Protein AF-A0A0J9EWV1-F1 (afdb_monomer)

InterPro domains:
  IPR011049 Serralysin-like metalloprotease, C-terminal [SSF51120] (4-174)
  IPR018247 EF-Hand 1, calcium-binding site [PS00018] (37-49)

Mean predicted aligned error: 11.83 Å

Secondary structure (DSSP, 8-state):
---PBTTB-EEE--SSS-EEEE---------TT--S-SS-SSS--HHHHHHHHHHHHHTT---------SBS-EEEEE--SS-EEEEEEEEEE-TTS-EEEEEETTBSS-EEEEES--TTTT-EEEEEEETT--EEEEEETTEEEEEETTEEEEEETT-TT----EEEEEEETTTEEEEEE-

pLDDT: mean 72.45, std 21.92, range [23.28, 98.06]

Nearest PDB structures (foldseek):
  8egk-assembly1_A  TM=3.133E-01  e=3.568E-01  Nostoc sp. PCC 7120 = FACHB-418
  3igf-assembly1_A  TM=2.517E-01  e=2.792E-01  Nostoc sp. PCC 7120 = FACHB-418
  3igf-assembly1_B  TM=2.881E-01  e=1.293E+00  Nostoc sp. PCC 7120 = FACHB-418
  8d53-assembly1_D  TM=2.997E-01  e=2.112E+00  Homo sapiens
  4q3k-assembly1_B  TM=1.905E-01  e=9.201E+00  unidentified

Foldseek 3Di:
DDDADVQEEEFEDDDAEEEETEPWDFPFDCPDDDDLPPVPPPDHDPVSVVVVQVVCVVPPNPRPRVTDLLESGEYEYEDDHAEYEYEQWDFDADPVRHTDAIRGHHHDNYEYEYEPADVPSPYKYKTKFFLPKDWDWAADVQWIFIDINNGTHYIYHSCHPDDWDWDPWDDDPRGIIITMTD

Radius of gyration: 17.32 Å; Cα contacts (8 Å, |Δi|>4): 411; chains: 1; bounding box: 48×40×36 Å

Solvent-accessible surface area (backbone atoms only — not comparable to full-atom values): 10146 Å² total; per-residue (Å²): 124,84,84,57,54,95,61,27,48,72,51,68,59,81,70,81,50,80,48,77,47,70,70,57,57,77,42,73,63,90,68,75,96,65,70,61,41,78,85,69,81,71,57,74,51,74,66,38,49,51,54,48,52,54,50,39,54,71,66,79,44,72,68,52,67,43,69,50,83,24,48,54,30,42,32,38,40,35,47,49,58,44,26,36,33,42,41,39,39,44,75,41,57,45,102,84,69,47,82,72,49,68,41,44,31,16,39,66,88,11,32,31,41,34,35,63,81,40,70,91,55,57,25,34,39,35,43,24,42,45,50,89,60,52,71,50,79,47,65,56,84,57,21,24,35,36,26,48,78,80,27,49,31,32,37,31,58,77,28,36,86,64,78,74,42,84,39,79,75,45,76,42,88,89,57,31,34,36,32,32,34,73

Structure (mmCIF, N/CA/C/O backbone):
data_AF-A0A0J9EWV1-F1
#
_entry.id   AF-A0A0J9EWV1-F1
#
loop_
_atom_site.group_PDB
_atom_site.id
_atom_site.type_symbol
_atom_site.label_atom_id
_atom_site.label_alt_id
_atom_site.label_comp_id
_atom_site.label_asym_id
_atom_site.label_entity_id
_atom_site.label_seq_id
_atom_site.pdbx_PDB_ins_code
_atom_site.Cartn_x
_atom_site.Cartn_y
_atom_site.Cartn_z
_atom_site.occupancy
_atom_site.B_iso_or_equiv
_atom_site.auth_seq_id
_atom_site.auth_comp_id
_atom_site.auth_asym_id
_atom_site.auth_atom_id
_atom_site.pdbx_PDB_model_num
ATOM 1 N N . MET A 1 1 ? 7.676 -20.237 12.754 1.00 23.36 1 MET A N 1
ATOM 2 C CA . MET A 1 1 ? 7.752 -20.918 11.437 1.00 23.36 1 MET A CA 1
ATOM 3 C C . MET A 1 1 ? 6.613 -20.401 10.572 1.00 23.36 1 MET A C 1
ATOM 5 O O . MET A 1 1 ? 5.494 -20.871 10.725 1.00 23.36 1 MET A O 1
ATOM 9 N N . PHE A 1 2 ? 6.879 -19.404 9.729 1.00 26.72 2 PHE A N 1
ATOM 10 C CA . PHE A 1 2 ? 5.904 -18.905 8.759 1.00 26.72 2 PHE A CA 1
ATOM 11 C C . PHE A 1 2 ? 6.243 -19.494 7.395 1.00 26.72 2 PHE A C 1
ATOM 13 O O . PHE A 1 2 ? 7.373 -19.389 6.925 1.00 26.72 2 PHE A O 1
ATOM 20 N N . THR A 1 3 ? 5.286 -20.205 6.812 1.00 23.28 3 THR A N 1
ATOM 21 C CA . THR A 1 3 ? 5.401 -20.814 5.491 1.00 23.28 3 THR A CA 1
ATOM 22 C C . THR A 1 3 ? 4.680 -19.905 4.505 1.00 23.28 3 THR A C 1
ATOM 24 O O . THR A 1 3 ? 3.466 -20.030 4.359 1.00 23.28 3 THR A O 1
ATOM 27 N N . GLY A 1 4 ? 5.398 -18.977 3.871 1.00 29.16 4 GLY A N 1
ATOM 28 C CA . GLY A 1 4 ? 4.882 -18.305 2.680 1.00 29.16 4 GLY A CA 1
ATOM 29 C C . GLY A 1 4 ? 4.801 -19.304 1.525 1.00 29.16 4 GLY A C 1
ATOM 30 O O . GLY A 1 4 ? 5.690 -20.150 1.358 1.00 29.16 4 GLY A O 1
ATOM 31 N N . THR A 1 5 ? 3.712 -19.275 0.765 1.00 29.89 5 THR A N 1
ATOM 32 C CA . THR A 1 5 ? 3.663 -19.915 -0.555 1.00 29.89 5 THR A CA 1
ATOM 33 C C . THR A 1 5 ? 4.365 -19.005 -1.560 1.00 29.89 5 THR A C 1
ATOM 35 O O . THR A 1 5 ? 4.386 -17.797 -1.355 1.00 29.89 5 THR A O 1
ATOM 38 N N . PRO A 1 6 ? 4.925 -19.520 -2.669 1.00 38.16 6 PRO A N 1
ATOM 39 C CA . PRO A 1 6 ? 5.320 -18.641 -3.768 1.00 38.16 6 PRO A CA 1
ATOM 40 C C . PRO A 1 6 ? 4.096 -17.798 -4.150 1.00 38.16 6 PRO A C 1
ATOM 42 O O . PRO A 1 6 ? 3.063 -18.413 -4.399 1.00 38.16 6 PRO A O 1
ATOM 45 N N . SER A 1 7 ? 4.226 -16.464 -4.157 1.00 45.06 7 SER A N 1
ATOM 46 C CA . SER A 1 7 ? 3.159 -15.454 -4.334 1.00 45.06 7 SER A CA 1
ATOM 47 C C . SER A 1 7 ? 2.269 -15.132 -3.125 1.00 45.06 7 SER A C 1
ATOM 49 O O . SER A 1 7 ? 1.282 -14.413 -3.295 1.00 45.06 7 SER A O 1
ATOM 51 N N . SER A 1 8 ? 2.576 -15.645 -1.929 1.00 47.09 8 SER A N 1
ATOM 52 C CA . SER A 1 8 ? 1.969 -15.137 -0.697 1.00 47.09 8 SER A CA 1
ATOM 53 C C . SER A 1 8 ? 2.973 -15.074 0.439 1.00 47.09 8 SER A C 1
ATOM 55 O O . SER A 1 8 ? 3.247 -16.090 1.093 1.00 47.09 8 SER A O 1
ATOM 57 N N . ASP A 1 9 ? 3.509 -13.881 0.673 1.00 59.03 9 ASP A N 1
ATOM 58 C CA . ASP A 1 9 ? 4.505 -13.631 1.698 1.00 59.03 9 ASP A CA 1
ATOM 59 C C . ASP A 1 9 ? 3.858 -12.980 2.931 1.00 59.03 9 ASP A C 1
ATOM 61 O O . ASP A 1 9 ? 2.982 -12.120 2.857 1.00 59.03 9 ASP A O 1
ATOM 65 N N . VAL A 1 10 ? 4.295 -13.400 4.120 1.00 50.59 10 VAL A N 1
ATOM 66 C CA . VAL A 1 10 ? 3.994 -12.673 5.359 1.00 50.59 10 VAL A CA 1
ATOM 67 C C . VAL A 1 10 ? 5.185 -11.775 5.645 1.00 50.59 10 VAL A C 1
ATOM 69 O O . VAL A 1 10 ? 6.282 -12.265 5.922 1.00 50.59 10 VAL A O 1
ATOM 72 N N . ILE A 1 11 ? 4.969 -10.466 5.590 1.00 60.03 11 ILE A N 1
ATOM 73 C CA . ILE A 1 11 ? 5.981 -9.448 5.853 1.00 60.03 11 ILE A CA 1
ATOM 74 C C . ILE A 1 11 ? 5.622 -8.787 7.182 1.00 60.03 11 ILE A C 1
ATOM 76 O O . ILE A 1 11 ? 4.781 -7.893 7.260 1.00 60.03 11 ILE A O 1
ATOM 80 N N . ALA A 1 12 ? 6.262 -9.256 8.249 1.00 47.97 12 ALA A N 1
ATOM 81 C CA . ALA A 1 12 ? 6.110 -8.692 9.583 1.00 47.97 12 ALA A CA 1
ATOM 82 C C . ALA A 1 12 ? 7.328 -7.835 9.932 1.00 47.97 12 ALA A C 1
ATOM 84 O O . ALA A 1 12 ? 8.474 -8.261 9.747 1.00 47.97 12 ALA A O 1
ATOM 85 N N . THR A 1 13 ? 7.095 -6.642 10.473 1.00 48.53 13 THR A N 1
ATOM 86 C CA . THR A 1 13 ? 8.162 -5.878 11.116 1.00 48.53 13 THR A CA 1
ATOM 87 C C . THR A 1 13 ? 8.228 -6.207 12.606 1.00 48.53 13 THR A C 1
ATOM 89 O O . THR A 1 13 ? 7.219 -6.359 13.283 1.00 48.53 13 THR A O 1
ATOM 92 N N . TYR A 1 14 ? 9.441 -6.294 13.159 1.00 31.81 14 TYR A N 1
ATOM 93 C CA . TYR A 1 14 ? 9.670 -6.557 14.589 1.00 31.81 14 TYR A CA 1
ATOM 94 C C . TYR A 1 14 ? 10.520 -5.437 15.211 1.00 31.81 14 TYR A C 1
ATOM 96 O O . TYR A 1 14 ? 11.316 -4.817 14.505 1.00 31.81 14 TYR A O 1
ATOM 104 N N . GLY A 1 15 ? 10.306 -5.111 16.494 1.00 32.22 15 GLY A N 1
ATOM 105 C CA . GLY A 1 15 ? 11.022 -4.049 17.239 1.00 32.22 15 GLY A CA 1
ATOM 106 C C . GLY A 1 15 ? 10.253 -2.724 17.413 1.00 32.22 15 GLY A C 1
ATOM 107 O O . GLY A 1 15 ? 9.194 -2.554 16.821 1.00 32.22 15 GLY A O 1
ATOM 108 N N . GLU A 1 16 ? 10.776 -1.794 18.220 1.00 36.22 16 GLU A N 1
ATOM 109 C CA . GLU A 1 16 ? 10.224 -0.435 18.419 1.00 36.22 16 GLU A CA 1
ATOM 110 C C . GLU A 1 16 ? 10.838 0.574 17.423 1.00 36.22 16 GLU A C 1
ATOM 112 O O . GLU A 1 16 ? 12.028 0.480 17.111 1.00 36.22 16 GLU A O 1
ATOM 117 N N . GLY A 1 17 ? 10.064 1.575 16.980 1.00 44.09 17 GLY A N 1
ATOM 118 C CA . GLY A 1 17 ? 10.550 2.725 16.194 1.00 44.09 17 GLY A CA 1
ATOM 119 C C . GLY A 1 17 ? 9.964 2.831 14.782 1.00 44.09 17 GLY A C 1
ATOM 120 O O . GLY A 1 17 ? 9.115 2.034 14.410 1.00 44.09 17 GLY A O 1
ATOM 121 N N . ASP A 1 18 ? 10.413 3.831 14.012 1.00 47.38 18 ASP A N 1
ATOM 122 C CA . ASP A 1 18 ? 9.909 4.113 12.659 1.00 47.38 18 ASP A CA 1
ATOM 123 C C . ASP A 1 18 ? 10.347 3.040 11.648 1.00 47.38 18 ASP A C 1
ATOM 125 O O . ASP A 1 18 ? 11.543 2.735 11.538 1.00 47.38 18 ASP A O 1
ATOM 129 N N . LYS A 1 19 ? 9.410 2.514 10.853 1.00 57.66 19 LYS A N 1
ATOM 130 C CA . LYS A 1 19 ? 9.685 1.455 9.870 1.00 57.66 19 LYS A CA 1
ATOM 131 C C . LYS A 1 19 ? 9.015 1.694 8.528 1.00 57.66 19 LYS A C 1
ATOM 133 O O . LYS A 1 19 ? 8.083 2.476 8.381 1.00 57.66 19 LYS A O 1
ATOM 138 N N . THR A 1 20 ? 9.531 1.015 7.507 1.00 54.09 20 THR A N 1
ATOM 139 C CA . THR A 1 20 ? 8.966 1.027 6.155 1.00 54.09 20 THR A CA 1
ATOM 140 C C . THR A 1 20 ? 8.794 -0.404 5.672 1.00 54.09 20 THR A C 1
ATOM 142 O O . THR A 1 20 ? 9.756 -1.172 5.657 1.00 54.09 20 THR A O 1
ATOM 145 N N . ILE A 1 21 ? 7.571 -0.740 5.278 1.00 55.97 21 ILE A N 1
ATOM 146 C CA . ILE A 1 21 ? 7.124 -2.068 4.872 1.00 55.97 21 ILE A CA 1
ATOM 147 C C . ILE A 1 21 ? 6.851 -2.024 3.374 1.00 55.97 21 ILE A C 1
ATOM 149 O O . ILE A 1 21 ? 5.992 -1.271 2.911 1.00 55.97 21 ILE A O 1
ATOM 153 N N . TYR A 1 22 ? 7.612 -2.811 2.616 1.00 60.81 22 TYR A N 1
ATOM 154 C CA . TYR A 1 22 ? 7.440 -2.944 1.173 1.00 60.81 22 TYR A CA 1
ATOM 155 C C . TYR A 1 22 ? 6.740 -4.255 0.871 1.00 60.81 22 TYR A C 1
ATOM 157 O O . TYR A 1 22 ? 7.191 -5.309 1.308 1.00 60.81 22 TYR A O 1
ATOM 165 N N . GLY A 1 23 ? 5.684 -4.164 0.079 1.00 48.78 23 GLY A N 1
ATOM 166 C CA . GLY A 1 23 ? 4.960 -5.305 -0.438 1.00 48.78 23 GLY A CA 1
ATOM 167 C C . GLY A 1 23 ? 5.587 -5.908 -1.691 1.00 48.78 23 GLY A C 1
ATOM 168 O O . GLY A 1 23 ? 5.051 -5.734 -2.780 1.00 48.78 23 GLY A O 1
ATOM 169 N N . VAL A 1 24 ? 6.785 -6.485 -1.574 1.00 47.97 24 VAL A N 1
ATOM 170 C CA . VAL A 1 24 ? 7.503 -7.074 -2.718 1.00 47.97 24 VAL A CA 1
ATOM 171 C C . VAL A 1 24 ? 8.003 -8.475 -2.385 1.00 47.97 24 VAL A C 1
ATOM 173 O O . VAL A 1 24 ? 8.599 -8.670 -1.323 1.00 47.97 24 VAL A O 1
ATOM 176 N N . SER A 1 25 ? 7.861 -9.414 -3.332 1.00 39.72 25 SER A N 1
ATOM 177 C CA . SER A 1 25 ? 8.505 -10.731 -3.247 1.00 39.72 25 SER A CA 1
ATOM 178 C C . SER A 1 25 ? 9.998 -10.569 -2.980 1.00 39.72 25 SER A C 1
ATOM 180 O O . SER A 1 25 ? 10.741 -9.965 -3.767 1.00 39.72 25 SER A O 1
ATOM 182 N N . VAL A 1 26 ? 10.476 -11.176 -1.900 1.00 38.22 26 VAL A N 1
ATOM 183 C CA . VAL A 1 26 ? 11.908 -11.244 -1.610 1.00 38.22 26 VAL A CA 1
ATOM 184 C C . VAL A 1 26 ? 12.467 -12.484 -2.300 1.00 38.22 26 VAL A C 1
ATOM 186 O O . VAL A 1 26 ? 12.414 -13.595 -1.777 1.00 38.22 26 VAL A O 1
ATOM 189 N N . ASN A 1 27 ? 13.024 -12.327 -3.504 1.00 36.81 27 ASN A N 1
ATOM 190 C CA . ASN A 1 27 ? 13.777 -13.424 -4.110 1.00 36.81 27 ASN A CA 1
ATOM 191 C C . ASN A 1 27 ? 15.111 -13.573 -3.365 1.00 36.81 27 ASN A C 1
ATOM 193 O O . ASN A 1 27 ? 16.051 -12.804 -3.578 1.00 36.81 27 ASN A O 1
ATOM 197 N N . TYR A 1 28 ? 15.178 -14.529 -2.440 1.00 39.06 28 TYR A N 1
ATOM 198 C CA . TYR A 1 28 ? 16.391 -14.797 -1.680 1.00 39.06 28 TYR A CA 1
ATOM 199 C C . TYR A 1 28 ? 17.463 -15.361 -2.626 1.00 39.06 28 TYR A C 1
ATOM 201 O O . TYR A 1 28 ? 17.253 -16.428 -3.214 1.00 39.06 28 TYR A O 1
ATOM 209 N N . PRO A 1 29 ? 18.634 -14.712 -2.790 1.00 38.16 29 PRO A N 1
ATOM 210 C CA . PRO A 1 29 ? 19.740 -15.345 -3.495 1.00 38.16 29 PRO A CA 1
ATOM 211 C C . PRO A 1 29 ? 20.053 -16.682 -2.816 1.00 38.16 29 PRO A C 1
ATOM 213 O O . PRO A 1 29 ? 20.171 -16.745 -1.592 1.00 38.16 29 PRO A O 1
ATOM 216 N N . SER A 1 30 ? 20.193 -17.756 -3.600 1.00 39.88 30 SER A N 1
ATOM 217 C CA . SER A 1 30 ? 20.576 -19.068 -3.075 1.00 39.88 30 SER A CA 1
ATOM 218 C C . SER A 1 30 ? 22.024 -19.021 -2.576 1.00 39.88 30 SER A C 1
ATOM 220 O O . SER A 1 30 ? 22.969 -19.390 -3.276 1.00 39.88 30 SER A O 1
ATOM 222 N N . ILE A 1 31 ? 22.221 -18.528 -1.365 1.00 42.25 31 ILE A N 1
ATOM 223 C CA . ILE A 1 31 ? 23.489 -18.615 -0.657 1.00 42.25 31 ILE A CA 1
ATOM 224 C C . ILE A 1 31 ? 23.388 -19.900 0.138 1.00 42.25 31 ILE A C 1
ATOM 226 O O . ILE A 1 31 ? 22.511 -20.047 0.983 1.00 42.25 31 ILE A O 1
ATOM 230 N N . GLY A 1 32 ? 24.179 -20.888 -0.283 1.00 47.19 32 GLY A N 1
ATOM 231 C CA . GLY A 1 32 ? 24.008 -22.286 0.100 1.00 47.19 32 GLY A CA 1
ATOM 232 C C . GLY A 1 32 ? 23.796 -22.485 1.599 1.00 47.19 32 GLY A C 1
ATOM 233 O O . GLY A 1 32 ? 24.473 -21.840 2.375 1.00 47.19 32 GLY A O 1
ATOM 234 N N . SER A 1 33 ? 22.858 -23.372 1.952 1.00 45.94 33 SER A N 1
ATOM 235 C CA . SER A 1 33 ? 22.601 -24.074 3.232 1.00 45.94 33 SER A CA 1
ATOM 236 C C . SER A 1 33 ? 23.059 -23.484 4.585 1.00 45.94 33 SER A C 1
ATOM 238 O O . SER A 1 33 ? 23.210 -24.249 5.538 1.00 45.94 33 SER A O 1
ATOM 240 N N . GLU A 1 34 ? 23.311 -22.188 4.718 1.00 57.12 34 GLU A N 1
ATOM 241 C CA . GLU A 1 34 ? 23.735 -21.574 5.973 1.00 57.12 34 GLU A CA 1
ATOM 242 C C . GLU A 1 34 ? 22.510 -21.197 6.804 1.00 57.12 34 GLU A C 1
ATOM 244 O O . GLU A 1 34 ? 21.525 -20.668 6.291 1.00 57.12 34 GLU A O 1
ATOM 249 N N . ASN A 1 35 ? 22.566 -21.520 8.097 1.00 62.69 35 ASN A N 1
ATOM 250 C CA . ASN A 1 35 ? 21.481 -21.250 9.029 1.00 62.69 35 ASN A CA 1
ATOM 251 C C . ASN A 1 35 ? 21.369 -19.732 9.243 1.00 62.69 35 ASN A C 1
ATOM 253 O O . ASN A 1 35 ? 22.248 -19.140 9.871 1.00 62.69 35 ASN A O 1
ATOM 257 N N . ILE A 1 36 ? 20.336 -19.109 8.662 1.00 64.31 36 ILE A N 1
ATOM 258 C CA . ILE A 1 36 ? 20.035 -17.675 8.833 1.00 64.31 36 ILE A CA 1
ATOM 259 C C . ILE A 1 36 ? 19.681 -17.389 10.295 1.00 64.31 36 ILE A C 1
ATOM 261 O O . ILE A 1 36 ? 20.080 -16.360 10.834 1.00 64.31 36 ILE A O 1
ATOM 265 N N . ASP A 1 37 ? 19.001 -18.342 10.927 1.00 61.06 37 ASP A N 1
ATOM 266 C CA . ASP A 1 37 ? 18.740 -18.382 12.358 1.00 61.06 37 ASP A CA 1
ATOM 267 C C . ASP A 1 37 ? 20.045 -18.754 13.089 1.00 61.06 37 ASP A C 1
ATOM 269 O O . ASP A 1 37 ? 20.429 -19.918 13.241 1.00 61.06 37 ASP A O 1
ATOM 273 N N . SER A 1 38 ? 20.810 -17.726 13.444 1.00 69.94 38 SER A N 1
ATOM 274 C CA . SER A 1 38 ? 22.163 -17.870 13.976 1.00 69.94 38 SER A CA 1
ATOM 275 C C . SER A 1 38 ? 22.167 -18.333 15.429 1.00 69.94 38 SER A C 1
ATOM 277 O O . SER A 1 38 ? 23.126 -18.972 15.877 1.00 69.94 38 SER A O 1
ATOM 279 N N . ASN A 1 39 ? 21.104 -18.007 16.160 1.00 69.00 39 ASN A N 1
ATOM 280 C CA . ASN A 1 39 ? 20.924 -18.353 17.562 1.00 69.00 39 ASN A CA 1
ATOM 281 C C . ASN A 1 39 ? 20.100 -19.652 17.743 1.00 69.00 39 ASN A C 1
ATOM 283 O O . ASN A 1 39 ? 20.098 -20.231 18.832 1.00 69.00 39 ASN A O 1
ATOM 287 N N . ASN A 1 40 ? 19.512 -20.153 16.653 1.00 64.81 40 ASN A N 1
ATOM 288 C CA . ASN A 1 40 ? 18.709 -21.361 16.546 1.00 64.81 40 ASN A CA 1
ATOM 289 C C . ASN A 1 40 ? 17.476 -21.358 17.472 1.00 64.81 40 ASN A C 1
ATOM 291 O O . ASN A 1 40 ? 17.139 -22.396 18.061 1.00 64.81 40 ASN A O 1
ATOM 295 N N . ASP A 1 41 ? 16.838 -20.198 17.631 1.00 59.69 41 ASP A N 1
ATOM 296 C CA . ASP A 1 41 ? 15.626 -20.005 18.432 1.00 59.69 41 ASP A CA 1
ATOM 297 C C . ASP A 1 41 ? 14.325 -20.256 17.649 1.00 59.69 41 ASP A C 1
ATOM 299 O O . ASP A 1 41 ? 13.254 -20.369 18.251 1.00 59.69 41 ASP A O 1
ATOM 303 N N . GLY A 1 42 ? 14.424 -20.480 16.335 1.00 41.91 42 GLY A N 1
ATOM 304 C CA . GLY A 1 42 ? 13.298 -20.740 15.445 1.00 41.91 42 GLY A CA 1
ATOM 305 C C . GLY A 1 42 ? 12.680 -19.483 14.827 1.00 41.91 42 GLY A C 1
ATOM 306 O O . GLY A 1 42 ? 11.646 -19.601 14.151 1.00 41.91 42 GLY A O 1
ATOM 307 N N . GLU A 1 43 ? 13.291 -18.318 15.034 1.00 41.47 43 GLU A N 1
ATOM 308 C CA . GLU A 1 43 ? 12.918 -17.017 14.484 1.00 41.47 43 GLU A CA 1
ATOM 309 C C . GLU A 1 43 ? 14.088 -16.407 13.681 1.00 41.47 43 GLU A C 1
ATOM 311 O O . GLU A 1 43 ? 15.206 -16.913 13.676 1.00 41.47 43 GLU A O 1
ATOM 316 N N . ILE A 1 44 ? 13.814 -15.358 12.897 1.00 46.78 44 ILE A N 1
ATOM 317 C CA . ILE A 1 44 ? 14.855 -14.588 12.198 1.00 46.78 44 ILE A CA 1
ATOM 318 C C . ILE A 1 44 ? 14.722 -13.139 12.652 1.00 46.78 44 ILE A C 1
ATOM 320 O O . ILE A 1 44 ? 13.765 -12.454 12.290 1.00 46.78 44 ILE A O 1
ATOM 324 N N . SER A 1 45 ? 15.689 -12.667 13.432 1.00 48.53 45 SER A N 1
ATOM 325 C CA . SER A 1 45 ? 15.760 -11.270 13.869 1.00 48.53 45 SER A CA 1
ATOM 326 C C . SER A 1 45 ? 16.207 -10.319 12.749 1.00 48.53 45 SER A C 1
ATOM 328 O O . SER A 1 45 ? 16.811 -10.720 11.747 1.00 48.53 45 SER A O 1
ATOM 330 N N . ALA A 1 46 ? 15.961 -9.017 12.933 1.00 45.69 46 ALA A N 1
ATOM 331 C CA . ALA A 1 46 ? 16.445 -7.975 12.025 1.00 45.69 46 ALA A CA 1
ATOM 332 C C . ALA A 1 46 ? 17.983 -7.966 11.927 1.00 45.69 46 ALA A C 1
ATOM 334 O O . ALA A 1 46 ? 18.545 -7.720 10.854 1.00 45.69 46 ALA A O 1
ATOM 335 N N . GLU A 1 47 ? 18.675 -8.271 13.025 1.00 50.59 47 GLU A N 1
ATOM 336 C CA . GLU A 1 47 ? 20.125 -8.427 13.087 1.00 50.59 47 GLU A CA 1
ATOM 337 C C . GLU A 1 47 ? 20.601 -9.632 12.273 1.00 50.59 47 GLU A C 1
ATOM 339 O O . GLU A 1 47 ? 21.565 -9.509 11.515 1.00 50.59 47 GLU A O 1
ATOM 344 N N . GLU A 1 48 ? 19.930 -10.777 12.382 1.00 53.31 48 GLU A N 1
ATOM 345 C CA . GLU A 1 48 ? 20.242 -11.990 11.615 1.00 53.31 48 GLU A CA 1
ATOM 346 C C . GLU A 1 48 ? 20.026 -11.784 10.121 1.00 53.31 48 GLU A C 1
ATOM 348 O O . GLU A 1 48 ? 20.920 -12.071 9.317 1.00 53.31 48 GLU A O 1
ATOM 353 N N . TYR A 1 49 ? 18.901 -11.169 9.755 1.00 55.88 49 TYR A N 1
ATOM 354 C CA . TYR A 1 49 ? 18.613 -10.772 8.384 1.00 55.88 49 TYR A CA 1
ATOM 355 C C . TYR A 1 49 ? 19.675 -9.805 7.843 1.00 55.88 49 TYR A C 1
ATOM 357 O O . TYR A 1 49 ? 20.269 -10.044 6.791 1.00 55.88 49 TYR A O 1
ATOM 365 N N . SER A 1 50 ? 20.001 -8.750 8.595 1.00 53.62 50 SER A N 1
ATOM 366 C CA . SER A 1 50 ? 21.009 -7.758 8.201 1.00 53.62 50 SER A CA 1
ATOM 367 C C . SER A 1 50 ? 22.395 -8.378 8.039 1.00 53.62 50 SER A C 1
ATOM 369 O O . SER A 1 50 ? 23.126 -8.062 7.097 1.00 53.62 50 SER A O 1
ATOM 371 N N . GLN A 1 51 ? 22.790 -9.277 8.940 1.00 60.66 51 GLN A N 1
ATOM 372 C CA . GLN A 1 51 ? 24.068 -9.981 8.852 1.00 60.66 51 GLN A CA 1
ATOM 373 C C . GLN A 1 51 ? 24.119 -10.934 7.659 1.00 60.66 51 GLN A C 1
ATOM 375 O O . GLN A 1 51 ? 25.184 -11.097 7.059 1.00 60.66 51 GLN A O 1
ATOM 380 N N . TRP A 1 52 ? 23.004 -11.571 7.316 1.00 61.84 52 TRP A N 1
ATOM 381 C CA . TRP A 1 52 ? 22.906 -12.440 6.153 1.00 61.84 52 TRP A CA 1
ATOM 382 C C . TRP A 1 52 ? 22.943 -11.641 4.840 1.00 61.84 52 TRP A C 1
ATOM 384 O O . TRP A 1 52 ? 23.755 -11.944 3.963 1.00 61.84 52 TRP A O 1
ATOM 394 N N . VAL A 1 53 ? 22.184 -10.547 4.728 1.00 54.53 53 VAL A N 1
ATOM 395 C CA . VAL A 1 53 ? 22.208 -9.637 3.565 1.00 54.53 53 VAL A CA 1
ATOM 396 C C . VAL A 1 53 ? 23.604 -9.045 3.355 1.00 54.53 53 VAL A C 1
ATOM 398 O O . VAL A 1 53 ? 24.142 -9.088 2.249 1.00 54.53 53 VAL A O 1
ATOM 401 N N . ASN A 1 54 ? 24.255 -8.561 4.415 1.00 54.44 54 ASN A N 1
ATOM 402 C CA . ASN A 1 54 ? 25.608 -8.007 4.312 1.00 54.44 54 ASN A CA 1
ATOM 403 C C . ASN A 1 54 ? 26.646 -9.058 3.881 1.00 54.44 54 ASN A C 1
ATOM 405 O O . ASN A 1 54 ? 27.554 -8.750 3.106 1.00 54.44 54 ASN A O 1
ATOM 409 N N . ARG A 1 55 ? 26.501 -10.314 4.328 1.00 59.25 55 ARG A N 1
ATOM 410 C CA . ARG A 1 55 ? 27.335 -11.441 3.872 1.00 59.25 55 ARG A CA 1
ATOM 411 C C . ARG A 1 55 ? 27.078 -11.794 2.406 1.00 59.25 55 ARG A C 1
ATOM 413 O O . ARG A 1 55 ? 28.030 -12.043 1.667 1.00 59.25 55 ARG A O 1
ATOM 420 N N . SER A 1 56 ? 25.820 -11.733 1.977 1.00 50.50 56 SER A N 1
ATOM 421 C CA . SER A 1 56 ? 25.401 -11.921 0.584 1.00 50.50 56 SER A CA 1
ATOM 422 C C . SER A 1 56 ? 26.104 -10.928 -0.336 1.00 50.50 56 SER A C 1
ATOM 424 O O . SER A 1 56 ? 26.800 -11.334 -1.267 1.00 50.50 56 SER A O 1
ATOM 426 N N . ILE A 1 57 ? 26.035 -9.639 0.013 1.00 49.06 57 ILE A N 1
ATOM 427 C CA . ILE A 1 57 ? 26.675 -8.528 -0.706 1.00 49.06 57 ILE A CA 1
ATOM 428 C C . ILE A 1 57 ? 28.202 -8.694 -0.753 1.00 49.06 57 ILE A C 1
ATOM 430 O O . ILE A 1 57 ? 28.820 -8.446 -1.789 1.00 49.06 57 ILE A O 1
ATOM 434 N N . ALA A 1 58 ? 28.822 -9.150 0.340 1.00 50.03 58 ALA A N 1
ATOM 435 C CA . ALA A 1 58 ? 30.268 -9.365 0.412 1.00 50.03 58 ALA A CA 1
ATOM 436 C C . ALA A 1 58 ? 30.772 -10.541 -0.454 1.00 50.03 58 ALA A C 1
ATOM 438 O O . ALA A 1 58 ? 31.958 -10.594 -0.780 1.00 50.03 58 ALA A O 1
ATOM 439 N N . SER A 1 59 ? 29.899 -11.475 -0.850 1.00 49.69 59 SER A N 1
ATOM 440 C CA . SER A 1 59 ? 30.265 -12.715 -1.556 1.00 49.69 59 SER A CA 1
ATOM 441 C C . SER A 1 59 ? 30.403 -12.600 -3.088 1.00 49.69 59 SER A C 1
ATOM 443 O O . SER A 1 59 ? 30.547 -13.617 -3.761 1.00 49.69 59 SER A O 1
ATOM 445 N N . ASN A 1 60 ? 30.374 -11.392 -3.673 1.00 40.28 60 ASN A N 1
ATOM 446 C CA . ASN A 1 60 ? 30.242 -11.138 -5.128 1.00 40.28 60 ASN A CA 1
ATOM 447 C C . ASN A 1 60 ? 28.956 -11.688 -5.772 1.00 40.28 60 ASN A C 1
ATOM 449 O O . ASN A 1 60 ? 28.769 -11.561 -6.982 1.00 40.28 60 ASN A O 1
ATOM 453 N N . SER A 1 61 ? 28.048 -12.246 -4.979 1.00 40.12 61 SER A N 1
ATOM 454 C CA . SER A 1 61 ? 26.674 -12.481 -5.393 1.00 40.12 61 SER A CA 1
ATOM 455 C C . SER A 1 61 ? 25.944 -11.177 -5.121 1.00 40.12 61 SER A C 1
ATOM 457 O O . SER A 1 61 ? 25.590 -10.904 -3.979 1.00 40.12 61 SER A O 1
ATOM 459 N N . SER A 1 62 ? 25.776 -10.315 -6.128 1.00 34.72 62 SER A N 1
ATOM 460 C CA . SER A 1 62 ? 24.799 -9.232 -6.002 1.00 34.72 62 SER A CA 1
ATOM 461 C C . SER A 1 62 ? 23.511 -9.874 -5.483 1.00 34.72 62 SER A C 1
ATOM 463 O O . SER A 1 62 ? 23.039 -10.800 -6.150 1.00 34.72 62 SER A O 1
ATOM 465 N N . PRO A 1 63 ? 22.973 -9.493 -4.308 1.00 34.84 63 PRO A N 1
ATOM 466 C CA . PRO A 1 63 ? 21.635 -9.921 -3.963 1.00 34.84 63 PRO A CA 1
ATOM 467 C C . PRO A 1 63 ? 20.753 -9.384 -5.080 1.00 34.84 63 PRO A C 1
ATOM 469 O O . PRO A 1 63 ? 20.546 -8.179 -5.213 1.00 34.84 63 PRO A O 1
ATOM 472 N N . VAL A 1 64 ? 20.326 -10.279 -5.963 1.00 34.19 64 VAL A N 1
ATOM 473 C CA . VAL A 1 64 ? 19.255 -9.970 -6.885 1.00 34.19 64 VAL A CA 1
ATOM 474 C C . VAL A 1 64 ? 18.038 -10.036 -5.991 1.00 34.19 64 VAL A C 1
ATOM 476 O O . VAL A 1 64 ? 17.464 -11.103 -5.816 1.00 34.19 64 VAL A O 1
ATOM 479 N N . VAL A 1 65 ? 17.696 -8.904 -5.370 1.00 34.28 65 VAL A N 1
ATOM 480 C CA . VAL A 1 65 ? 16.309 -8.665 -4.991 1.00 34.28 65 VAL A CA 1
ATOM 481 C C . VAL A 1 65 ? 15.574 -8.743 -6.317 1.00 34.28 65 VAL A C 1
ATOM 483 O O . VAL A 1 65 ? 15.613 -7.824 -7.135 1.00 34.28 65 VAL A O 1
ATOM 486 N N . GLY A 1 66 ? 15.074 -9.935 -6.618 1.00 33.12 66 GLY A N 1
ATOM 487 C CA . GLY A 1 66 ? 14.185 -10.133 -7.735 1.00 33.12 66 GLY A CA 1
ATOM 488 C C . GLY A 1 66 ? 12.911 -9.449 -7.318 1.00 33.12 66 GLY A C 1
ATOM 489 O O . GLY A 1 66 ? 12.098 -10.089 -6.670 1.00 33.12 66 GLY A O 1
ATOM 490 N N . TYR A 1 67 ? 12.794 -8.159 -7.627 1.00 40.84 67 TYR A N 1
ATOM 491 C CA . TYR A 1 67 ? 11.518 -7.476 -7.568 1.00 40.84 67 TYR A CA 1
ATOM 492 C C . TYR A 1 67 ? 10.561 -8.346 -8.375 1.00 40.84 67 TYR A C 1
ATOM 494 O O . TYR A 1 67 ? 10.769 -8.554 -9.578 1.00 40.84 67 TYR A O 1
ATOM 502 N N . SER A 1 68 ? 9.549 -8.905 -7.720 1.00 51.91 68 SER A N 1
ATOM 503 C CA . SER A 1 68 ? 8.356 -9.269 -8.460 1.00 51.91 68 SER A CA 1
ATOM 504 C C . SER A 1 68 ? 7.888 -8.044 -9.241 1.00 51.91 68 SER A C 1
ATOM 506 O O . SER A 1 68 ? 8.237 -6.894 -8.949 1.00 51.91 68 SER A O 1
ATOM 508 N N . GLY A 1 69 ? 7.059 -8.271 -10.253 1.00 56.62 69 GLY A N 1
ATOM 509 C CA . GLY A 1 69 ? 6.356 -7.171 -10.903 1.00 56.62 69 GLY A CA 1
ATOM 510 C C . GLY A 1 69 ? 5.482 -6.359 -9.935 1.00 56.62 69 GLY A C 1
ATOM 511 O O . GLY A 1 69 ? 4.944 -5.342 -10.368 1.00 56.62 69 GLY A O 1
ATOM 512 N N . GLY A 1 70 ? 5.360 -6.768 -8.661 1.00 60.69 70 GLY A N 1
ATOM 513 C CA . GLY A 1 70 ? 4.409 -6.221 -7.708 1.00 60.69 70 GLY A CA 1
ATOM 514 C C . GLY A 1 70 ? 2.988 -6.398 -8.223 1.00 60.69 70 GLY A C 1
ATOM 515 O O . GLY A 1 70 ? 2.163 -5.537 -7.999 1.00 60.69 70 GLY A O 1
ATOM 516 N N . SER A 1 71 ? 2.706 -7.427 -9.015 1.00 68.19 71 SER A N 1
ATOM 517 C CA . SER A 1 71 ? 1.390 -7.686 -9.598 1.00 68.19 71 SER A CA 1
ATOM 518 C C . SER A 1 71 ? 1.023 -9.132 -9.324 1.00 68.19 71 SER A C 1
ATOM 520 O O . SER A 1 71 ? 1.909 -9.987 -9.362 1.00 68.19 71 SER A O 1
ATOM 522 N N . ASP A 1 72 ? -0.261 -9.399 -9.100 1.00 73.56 72 ASP A N 1
ATOM 523 C CA . ASP A 1 72 ? -0.778 -10.747 -8.826 1.00 73.56 72 ASP A CA 1
ATOM 524 C C . ASP A 1 72 ? -0.138 -11.419 -7.582 1.00 73.56 72 ASP A C 1
ATOM 526 O O . ASP A 1 72 ? 0.109 -12.626 -7.570 1.00 73.56 72 ASP A O 1
ATOM 530 N N . GLU A 1 73 ? 0.157 -10.635 -6.536 1.00 74.19 73 GLU A N 1
ATOM 531 C CA . GLU A 1 73 ? 0.738 -11.105 -5.264 1.00 74.19 73 GLU A CA 1
ATOM 532 C C . GLU A 1 73 ? -0.248 -10.962 -4.105 1.00 74.19 73 GLU A C 1
ATOM 534 O O . GLU A 1 73 ? -1.085 -10.067 -4.121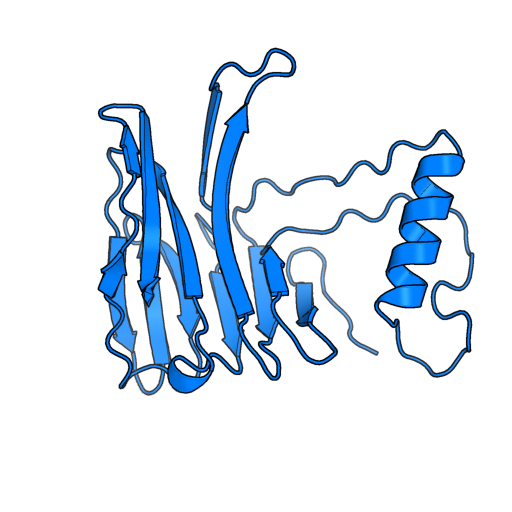 1.00 74.19 73 GLU A O 1
ATOM 539 N N . PHE A 1 74 ? -0.154 -11.829 -3.098 1.00 80.88 74 PHE A N 1
ATOM 540 C CA . PHE A 1 74 ? -1.053 -11.820 -1.944 1.00 80.88 74 PHE A CA 1
ATOM 541 C C . PHE A 1 74 ? -0.278 -11.803 -0.637 1.00 80.88 74 PHE A C 1
ATOM 543 O O . PHE A 1 74 ? 0.052 -12.863 -0.113 1.00 80.88 74 PHE A O 1
ATOM 550 N N . ASP A 1 75 ? -0.027 -10.629 -0.076 1.00 77.69 75 ASP A N 1
ATOM 551 C CA . ASP A 1 75 ? 0.821 -10.535 1.111 1.00 77.69 75 ASP A CA 1
ATOM 552 C C . ASP A 1 75 ? 0.036 -10.174 2.365 1.00 77.69 75 ASP A C 1
ATOM 554 O O . ASP A 1 75 ? -1.009 -9.532 2.312 1.00 77.69 75 ASP A O 1
ATOM 558 N N . THR A 1 76 ? 0.558 -10.564 3.525 1.00 80.31 76 THR A N 1
ATOM 559 C CA . THR A 1 76 ? 0.102 -10.036 4.817 1.00 80.31 76 THR A CA 1
ATOM 560 C C . THR A 1 76 ? 1.185 -9.140 5.400 1.00 80.31 76 THR A C 1
ATOM 562 O O . THR A 1 76 ? 2.276 -9.611 5.724 1.00 80.31 76 THR A O 1
ATOM 565 N N . LEU A 1 77 ? 0.882 -7.851 5.531 1.00 81.94 77 LEU A N 1
ATOM 566 C CA . LEU A 1 77 ? 1.757 -6.813 6.059 1.00 81.94 77 LEU A CA 1
ATOM 567 C C . LEU A 1 77 ? 1.345 -6.505 7.499 1.00 81.94 77 LEU A C 1
ATOM 569 O O . LEU A 1 77 ? 0.253 -5.994 7.738 1.00 81.94 77 LEU A O 1
ATOM 573 N N . ILE A 1 78 ? 2.204 -6.814 8.467 1.00 79.50 78 ILE A N 1
ATOM 574 C CA . ILE A 1 78 ? 1.870 -6.665 9.890 1.00 79.50 78 ILE A CA 1
ATOM 575 C C . ILE A 1 78 ? 2.641 -5.480 10.469 1.00 79.50 78 ILE A C 1
ATOM 577 O O . ILE A 1 78 ? 3.874 -5.514 10.525 1.00 79.50 78 ILE A O 1
ATOM 581 N N . GLY A 1 79 ? 1.897 -4.454 10.885 1.00 74.81 79 GLY A N 1
ATOM 582 C CA . GLY A 1 79 ? 2.390 -3.315 11.650 1.00 74.81 79 GLY A CA 1
ATOM 583 C C . GLY A 1 79 ? 2.841 -3.712 13.053 1.00 74.81 79 GLY A C 1
ATOM 584 O O . GLY A 1 79 ? 2.525 -4.782 13.580 1.00 74.81 79 GLY A O 1
ATOM 585 N N . SER A 1 80 ? 3.617 -2.840 13.667 1.00 76.12 80 SER A N 1
ATOM 586 C CA . SER A 1 80 ? 4.279 -3.046 14.944 1.00 76.12 80 SER A CA 1
ATOM 587 C C . SER A 1 80 ? 4.100 -1.821 15.838 1.00 76.12 80 SER A C 1
ATOM 589 O O . SER A 1 80 ? 3.383 -0.892 15.504 1.00 76.12 80 SER A O 1
ATOM 591 N N . SER A 1 81 ? 4.718 -1.820 17.018 1.00 73.94 81 SER A N 1
ATOM 592 C CA . SER A 1 81 ? 4.691 -0.638 17.880 1.00 73.94 81 SER A CA 1
ATOM 593 C C . SER A 1 81 ? 5.568 0.483 17.316 1.00 73.94 81 SER A C 1
ATOM 595 O O . SER A 1 81 ? 6.772 0.274 17.104 1.00 73.94 81 SER A O 1
ATOM 597 N N . GLY A 1 82 ? 5.020 1.689 17.227 1.00 76.88 82 GLY A N 1
ATOM 598 C CA . GLY A 1 82 ? 5.674 2.845 16.622 1.00 76.88 82 GLY A CA 1
ATOM 599 C C . GLY A 1 82 ? 5.066 3.178 15.265 1.00 76.88 82 GLY A C 1
ATOM 600 O O . GLY A 1 82 ? 3.994 2.707 14.930 1.00 76.88 82 GLY A O 1
ATOM 601 N N . LYS A 1 83 ? 5.743 4.038 14.504 1.00 83.56 83 LYS A N 1
ATOM 602 C CA . LYS A 1 83 ? 5.258 4.460 13.192 1.00 83.56 83 LYS A CA 1
ATOM 603 C C . LYS A 1 83 ? 5.657 3.452 12.113 1.00 83.56 83 LYS A C 1
ATOM 605 O O . LYS A 1 83 ? 6.842 3.337 11.792 1.00 83.56 83 LYS A O 1
ATOM 610 N N . ASP A 1 84 ? 4.686 2.837 11.457 1.00 82.12 84 ASP A N 1
ATOM 611 C CA . ASP A 1 84 ? 4.880 1.981 10.290 1.00 82.12 84 ASP A CA 1
ATOM 612 C C . ASP A 1 84 ? 4.419 2.672 8.991 1.00 82.12 84 ASP A C 1
ATOM 614 O O . ASP A 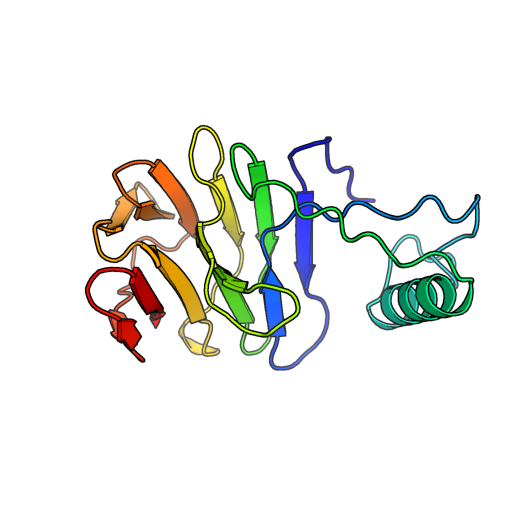1 84 ? 3.355 3.283 8.905 1.00 82.12 84 ASP A O 1
ATOM 618 N N . ILE A 1 85 ? 5.245 2.593 7.944 1.00 83.69 85 ILE A N 1
ATOM 619 C CA . ILE A 1 85 ? 4.936 3.132 6.612 1.00 83.69 85 ILE A CA 1
ATOM 620 C C . ILE A 1 85 ? 4.737 1.971 5.637 1.00 83.69 85 ILE A C 1
ATOM 622 O O . ILE A 1 85 ? 5.711 1.330 5.241 1.00 83.69 85 ILE A O 1
ATOM 626 N N . PHE A 1 86 ? 3.507 1.741 5.192 1.00 86.25 86 PHE A N 1
ATOM 627 C CA . PHE A 1 86 ? 3.158 0.714 4.209 1.00 86.25 86 PHE A CA 1
ATOM 628 C C . PHE A 1 86 ? 3.247 1.287 2.790 1.00 86.25 86 PHE A C 1
ATOM 630 O O . PHE A 1 86 ? 2.608 2.294 2.484 1.00 86.25 86 PHE A O 1
ATOM 637 N N . VAL A 1 87 ? 4.056 0.689 1.912 1.00 84.19 87 VAL A N 1
ATOM 638 C CA . VAL A 1 87 ? 4.368 1.252 0.585 1.00 84.19 87 VAL A CA 1
ATOM 639 C C . VAL A 1 87 ? 3.740 0.430 -0.541 1.00 84.19 87 VAL A C 1
ATOM 641 O O . VAL A 1 87 ? 4.051 -0.746 -0.702 1.00 84.19 87 VAL A O 1
ATOM 644 N N . PHE A 1 88 ? 2.931 1.093 -1.372 1.00 89.06 88 PHE A N 1
ATOM 645 C CA . PHE A 1 88 ? 2.141 0.526 -2.474 1.00 89.06 88 PHE A CA 1
ATOM 646 C C . PHE A 1 88 ? 2.545 1.072 -3.850 1.00 89.06 88 PHE A C 1
ATOM 648 O O . PHE A 1 88 ? 1.717 1.355 -4.717 1.00 89.06 88 PHE A O 1
ATOM 655 N N . GLY A 1 89 ? 3.844 1.253 -4.052 1.00 85.50 89 GLY A N 1
ATOM 656 C CA . GLY A 1 89 ? 4.416 1.546 -5.357 1.00 85.50 89 GLY A CA 1
ATOM 657 C C . GLY A 1 89 ? 5.708 2.345 -5.284 1.00 85.50 89 GLY A C 1
ATOM 658 O O . GLY A 1 89 ? 6.076 2.882 -4.237 1.00 85.50 89 GLY A O 1
ATOM 659 N N . ASP A 1 90 ? 6.381 2.444 -6.425 1.00 82.81 90 ASP A N 1
ATOM 660 C CA . ASP A 1 90 ? 7.604 3.222 -6.589 1.00 82.81 90 ASP A CA 1
ATOM 661 C C . ASP A 1 90 ? 7.745 3.763 -8.023 1.00 82.81 90 ASP A C 1
ATOM 663 O O . ASP A 1 90 ? 7.076 3.340 -8.971 1.00 82.81 90 ASP A O 1
ATOM 667 N N 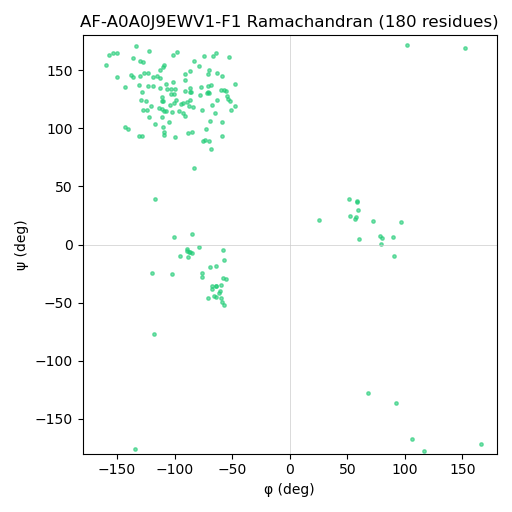. THR A 1 91 ? 8.646 4.722 -8.194 1.00 80.38 91 THR A N 1
ATOM 668 C CA . THR A 1 91 ? 9.105 5.182 -9.501 1.00 80.38 91 THR A CA 1
ATOM 669 C C . THR A 1 91 ? 10.264 4.324 -9.993 1.00 80.38 91 THR A C 1
ATOM 671 O O . THR A 1 91 ? 11.264 4.132 -9.307 1.00 80.38 91 THR A O 1
ATOM 674 N N . ILE A 1 92 ? 10.182 3.865 -11.237 1.00 76.69 92 ILE A N 1
ATOM 675 C CA . ILE A 1 92 ? 11.277 3.157 -11.892 1.00 76.69 92 ILE A CA 1
ATOM 676 C C . ILE A 1 92 ? 12.198 4.196 -12.524 1.00 76.69 92 ILE A C 1
ATOM 678 O O . ILE A 1 92 ? 11.776 4.997 -13.365 1.00 76.69 92 ILE A O 1
ATOM 682 N N . 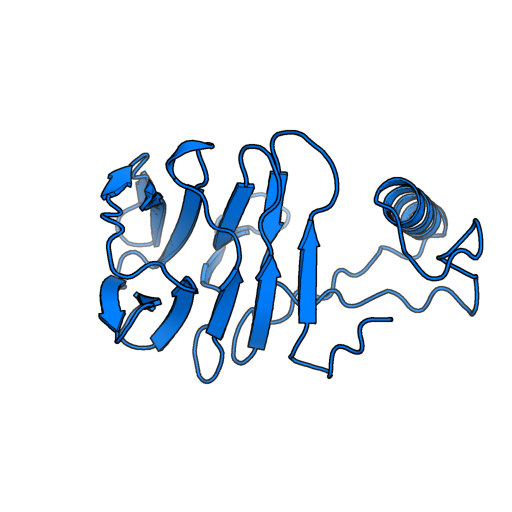VAL A 1 93 ? 13.480 4.161 -12.164 1.00 76.44 93 VAL A N 1
ATOM 683 C CA . VAL A 1 93 ? 14.518 5.007 -12.759 1.00 76.44 93 VAL A CA 1
ATOM 684 C C . VAL A 1 93 ? 15.597 4.159 -13.425 1.00 76.44 93 VAL A C 1
ATOM 686 O O . VAL A 1 93 ? 15.984 3.095 -12.954 1.00 76.44 93 VAL A O 1
ATOM 689 N N . SER A 1 94 ? 16.120 4.650 -14.545 1.00 68.56 94 SER A N 1
ATOM 690 C CA . SER A 1 94 ? 17.280 4.052 -15.204 1.00 68.56 94 SER A CA 1
ATOM 691 C C . SER A 1 94 ? 18.526 4.141 -14.318 1.00 68.56 94 SER A C 1
ATOM 693 O O . SER A 1 94 ? 18.627 5.005 -13.448 1.00 68.56 94 SER A O 1
ATOM 695 N N . SER A 1 95 ? 19.563 3.368 -14.646 1.00 66.50 95 SER A N 1
ATOM 696 C CA . SER A 1 95 ? 20.887 3.470 -14.005 1.00 66.50 95 SER A CA 1
ATOM 697 C C . SER A 1 95 ? 21.541 4.858 -14.097 1.00 66.50 95 SER A C 1
ATOM 699 O O . SER A 1 95 ? 22.521 5.130 -13.410 1.00 66.50 95 SER A O 1
ATOM 701 N N . ARG A 1 96 ? 21.014 5.747 -14.950 1.00 72.50 96 ARG A N 1
ATOM 702 C CA . ARG A 1 96 ? 21.444 7.146 -15.096 1.00 72.50 96 ARG A CA 1
ATOM 703 C C . ARG A 1 96 ? 20.527 8.143 -14.373 1.00 72.50 96 ARG A C 1
ATOM 705 O O . ARG A 1 96 ? 20.699 9.343 -14.555 1.00 72.50 96 ARG A O 1
ATOM 712 N N . GLY A 1 97 ? 19.550 7.667 -13.600 1.00 67.75 97 GLY A N 1
ATOM 713 C CA . GLY A 1 97 ? 18.606 8.489 -12.837 1.00 67.75 97 GLY A CA 1
ATOM 714 C C . GLY A 1 97 ? 17.438 9.065 -13.644 1.00 67.75 97 GLY A C 1
ATOM 715 O O . GLY A 1 97 ? 16.669 9.858 -13.114 1.00 67.75 97 GLY A O 1
ATOM 716 N N . PHE A 1 98 ? 17.282 8.702 -14.921 1.00 71.81 98 PHE A N 1
ATOM 717 C CA . PHE A 1 98 ? 16.114 9.121 -15.708 1.00 71.81 98 PHE A CA 1
ATOM 718 C C . PHE A 1 98 ? 14.878 8.299 -15.356 1.00 71.81 98 PHE A C 1
ATOM 720 O O . PHE A 1 98 ? 14.977 7.073 -15.321 1.00 71.81 98 PHE A O 1
ATOM 727 N N . PHE A 1 99 ? 13.734 8.963 -15.187 1.00 79.06 99 PHE A N 1
ATOM 728 C CA . PHE A 1 99 ? 12.428 8.327 -15.011 1.00 79.06 99 PHE A CA 1
ATOM 729 C C . PHE A 1 99 ? 12.099 7.394 -16.184 1.00 79.06 99 PHE A C 1
ATOM 731 O O . PHE A 1 99 ? 12.271 7.764 -17.348 1.00 79.06 99 PHE A O 1
ATOM 738 N N . GLN A 1 100 ? 11.640 6.187 -15.869 1.00 80.19 100 GLN A N 1
ATOM 739 C CA . GLN A 1 100 ? 11.232 5.164 -16.833 1.00 80.19 100 GLN A CA 1
ATOM 740 C C . GLN A 1 100 ? 9.770 4.749 -16.679 1.00 80.19 100 GLN A C 1
ATOM 742 O O . GLN A 1 100 ? 9.180 4.300 -17.658 1.00 80.19 100 GLN A O 1
ATOM 747 N N . GLY A 1 101 ? 9.177 4.919 -15.499 1.00 83.62 101 GLY A N 1
ATOM 748 C CA . GLY A 1 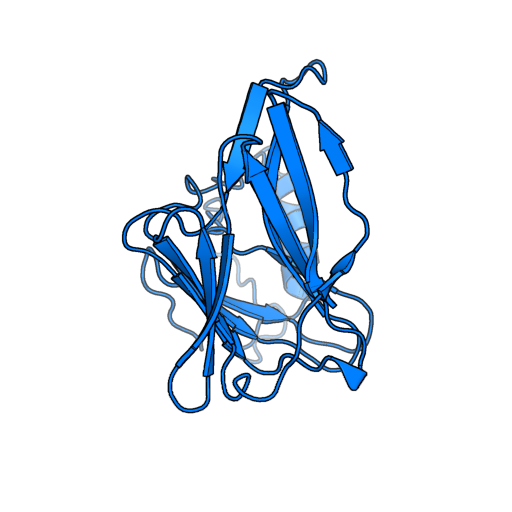101 ? 7.775 4.598 -15.276 1.00 83.62 101 GLY A CA 1
ATOM 749 C C . GLY A 1 101 ? 7.410 4.560 -13.801 1.00 83.62 101 GLY A C 1
ATOM 750 O O . GLY A 1 101 ? 8.213 4.912 -12.938 1.00 83.62 101 GLY A O 1
ATOM 751 N N . VAL A 1 102 ? 6.189 4.111 -13.540 1.00 84.75 102 VAL A N 1
ATOM 752 C CA . VAL A 1 102 ? 5.673 3.811 -12.204 1.00 84.75 102 VAL A CA 1
ATOM 753 C C . VAL A 1 102 ? 5.451 2.317 -12.107 1.00 84.75 102 VAL A C 1
ATOM 755 O O . VAL A 1 102 ? 5.023 1.690 -13.077 1.00 84.75 102 VAL A O 1
ATOM 758 N N . GLN A 1 103 ? 5.723 1.772 -10.933 1.00 83.38 103 GLN A N 1
ATOM 759 C CA . GLN A 1 103 ? 5.299 0.446 -10.543 1.00 83.38 103 GLN A CA 1
ATOM 760 C C . GLN A 1 103 ? 4.363 0.587 -9.350 1.00 83.38 103 GLN A C 1
ATOM 762 O O . GLN A 1 103 ? 4.816 0.864 -8.246 1.00 83.38 103 GLN A O 1
ATOM 767 N N . THR A 1 104 ? 3.063 0.434 -9.577 1.00 86.75 104 THR A N 1
ATOM 768 C CA . THR A 1 104 ? 2.085 0.299 -8.493 1.00 86.75 104 THR A CA 1
ATOM 769 C C . THR A 1 104 ? 2.024 -1.166 -8.095 1.00 86.75 104 THR A C 1
ATOM 771 O O . THR A 1 104 ? 1.939 -2.027 -8.973 1.00 86.75 104 THR A O 1
ATOM 774 N N . PHE A 1 105 ? 2.110 -1.443 -6.797 1.00 85.12 105 PHE A N 1
ATOM 775 C CA . PHE A 1 105 ? 2.106 -2.813 -6.288 1.00 85.12 105 PHE A CA 1
ATOM 776 C C . PHE A 1 105 ? 0.675 -3.353 -6.144 1.00 85.12 105 PHE A C 1
ATOM 778 O O . PHE A 1 105 ? -0.279 -2.583 -6.049 1.00 85.12 105 PHE A O 1
ATOM 785 N N . TYR A 1 106 ? 0.555 -4.677 -6.129 1.00 85.75 106 TYR A N 1
ATOM 786 C CA . TYR A 1 106 ? -0.661 -5.480 -6.044 1.00 85.75 106 TYR A CA 1
ATOM 787 C C . TYR A 1 106 ? -1.701 -5.245 -7.145 1.00 85.75 106 TYR A C 1
ATOM 789 O O . TYR A 1 106 ? -2.873 -5.534 -6.960 1.00 85.75 106 TYR A O 1
ATOM 797 N N . LYS A 1 107 ? -1.309 -4.742 -8.322 1.00 84.00 107 LYS A N 1
ATOM 798 C CA . LYS A 1 107 ? -2.252 -4.661 -9.454 1.00 84.00 107 LYS A CA 1
ATOM 799 C C . LYS A 1 107 ? -2.586 -6.051 -10.006 1.00 84.00 107 LYS A C 1
ATOM 801 O O . LYS A 1 107 ? -1.722 -6.930 -10.011 1.00 84.00 107 LYS A O 1
ATOM 806 N N . GLY A 1 108 ? -3.792 -6.213 -10.556 1.00 84.44 108 GLY A N 1
ATOM 807 C CA . GLY A 1 108 ? -4.266 -7.481 -11.118 1.00 84.44 108 GLY A CA 1
ATOM 808 C C . GLY A 1 108 ? -5.035 -8.339 -10.112 1.00 84.44 108 GLY A C 1
ATOM 809 O O . GLY A 1 108 ? -5.908 -7.836 -9.413 1.00 84.44 108 GLY A O 1
ATOM 810 N N . GLU A 1 109 ? -4.759 -9.642 -10.076 1.00 79.12 109 GLU A N 1
ATOM 811 C CA . GLU A 1 109 ? -5.466 -10.593 -9.205 1.00 79.12 109 GLU A CA 1
ATOM 812 C C . GLU A 1 109 ? -4.982 -10.564 -7.743 1.00 79.12 109 GLU A C 1
ATOM 814 O O . GLU A 1 109 ? -5.550 -11.291 -6.942 1.00 79.12 109 GLU A O 1
ATOM 819 N N . GLY A 1 110 ? -3.975 -9.756 -7.388 1.00 81.81 110 GLY A N 1
ATOM 820 C CA . GLY A 1 110 ? -3.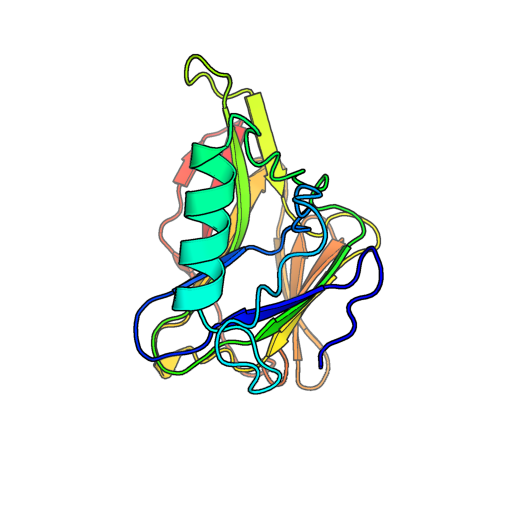352 -9.718 -6.055 1.00 81.81 110 GLY A CA 1
ATOM 821 C C . GLY A 1 110 ? -3.862 -8.612 -5.123 1.00 81.81 110 GLY A C 1
ATOM 822 O O . GLY A 1 110 ? -4.487 -7.666 -5.581 1.00 81.81 110 GLY A O 1
ATOM 823 N N . GLU A 1 111 ? -3.559 -8.715 -3.824 1.00 87.50 111 GLU A N 1
ATOM 824 C CA . GLU A 1 111 ? -3.885 -7.724 -2.783 1.00 87.50 111 GLU A CA 1
ATOM 825 C C . GLU A 1 111 ? -2.986 -7.874 -1.540 1.00 87.50 111 GLU A C 1
ATOM 827 O O . GLU A 1 111 ? -2.507 -8.964 -1.231 1.00 87.50 111 GLU A O 1
ATOM 832 N N . ALA A 1 112 ? -2.785 -6.796 -0.777 1.00 89.62 112 ALA A N 1
ATOM 833 C CA . ALA A 1 112 ? -2.154 -6.872 0.542 1.00 89.62 112 ALA A CA 1
ATOM 834 C C . ALA A 1 112 ? -3.188 -6.819 1.674 1.00 89.62 112 ALA A C 1
ATOM 836 O O . ALA A 1 112 ? -3.976 -5.880 1.755 1.00 89.62 112 ALA A O 1
ATOM 837 N N . LEU A 1 113 ? -3.128 -7.752 2.618 1.00 90.56 113 LEU A N 1
ATOM 838 C CA . LEU A 1 113 ? -3.807 -7.640 3.906 1.00 90.56 113 LEU A CA 1
ATOM 839 C C . LEU A 1 113 ? -2.901 -6.896 4.892 1.00 90.56 113 LEU A C 1
ATOM 841 O O . LEU A 1 113 ? -1.815 -7.370 5.210 1.00 90.56 113 LEU A O 1
ATOM 845 N N . ILE A 1 114 ? -3.341 -5.753 5.404 1.00 92.06 114 ILE A N 1
ATOM 846 C CA . ILE A 1 114 ? -2.646 -4.989 6.438 1.00 92.06 114 ILE A CA 1
ATOM 847 C C . ILE A 1 114 ? -3.272 -5.305 7.793 1.00 92.06 114 ILE A C 1
ATOM 849 O O . ILE A 1 114 ? -4.466 -5.088 7.990 1.00 92.06 114 ILE A O 1
ATOM 853 N N . GLN A 1 115 ? -2.449 -5.750 8.739 1.00 88.00 115 GLN A N 1
ATOM 854 C CA . GLN A 1 115 ? -2.842 -5.976 10.129 1.00 88.00 115 GLN A CA 1
ATOM 855 C C . GLN A 1 115 ? -2.088 -5.027 11.056 1.00 88.00 115 GLN A C 1
ATOM 857 O O . GLN A 1 115 ? -0.917 -4.723 10.829 1.00 88.00 115 GLN A O 1
ATOM 862 N N . GLY A 1 116 ? -2.745 -4.580 12.126 1.00 83.81 116 GLY A N 1
ATOM 863 C CA . GLY A 1 116 ? -2.111 -3.739 13.144 1.00 83.81 116 GLY A CA 1
ATOM 864 C C . GLY A 1 116 ? -1.834 -2.297 12.710 1.00 83.81 116 GLY A C 1
ATOM 865 O O . GLY A 1 116 ? -1.006 -1.650 13.338 1.00 83.81 116 GLY A O 1
ATOM 866 N N . PHE A 1 117 ? -2.514 -1.790 11.675 1.00 93.62 117 PHE A N 1
ATOM 867 C CA . PHE A 1 117 ? -2.425 -0.379 11.292 1.00 93.62 117 PHE A CA 1
ATOM 868 C C . PHE A 1 117 ? -2.964 0.519 12.414 1.00 93.62 117 PHE A C 1
ATOM 870 O O . PHE A 1 117 ? -4.117 0.388 12.833 1.00 93.62 117 PHE A O 1
ATOM 877 N N . ASN A 1 118 ? -2.155 1.467 12.874 1.00 92.25 118 ASN A N 1
ATOM 878 C CA . ASN A 1 118 ? -2.486 2.356 13.975 1.00 92.25 118 ASN A CA 1
ATOM 879 C C . ASN A 1 118 ? -2.217 3.829 13.630 1.00 92.25 118 ASN A C 1
ATOM 881 O O . ASN A 1 118 ? -1.151 4.393 13.884 1.00 92.25 118 ASN A O 1
ATOM 885 N N . GLN A 1 119 ? -3.261 4.506 13.146 1.00 92.94 119 GLN A N 1
ATOM 886 C CA . GLN A 1 119 ? -3.232 5.942 12.838 1.00 92.94 119 GLN A CA 1
ATOM 887 C C . GLN A 1 119 ? -2.798 6.807 14.042 1.00 92.94 119 GLN A C 1
ATOM 889 O O . GLN A 1 119 ? -2.204 7.870 13.864 1.00 92.94 119 GLN A O 1
ATOM 894 N N . ALA A 1 120 ? -3.067 6.370 15.281 1.00 92.44 120 ALA A N 1
ATOM 895 C CA . ALA A 1 120 ? -2.689 7.110 16.487 1.00 92.44 120 ALA A CA 1
ATOM 896 C C . ALA A 1 120 ? -1.191 7.002 16.822 1.00 92.44 120 ALA A C 1
ATOM 898 O O . ALA A 1 120 ? -0.656 7.898 17.478 1.00 92.44 120 ALA A O 1
ATOM 899 N N . GLU A 1 121 ? -0.519 5.942 16.366 1.00 89.88 121 GLU A N 1
ATOM 900 C CA . GLU A 1 121 ? 0.942 5.786 16.450 1.00 89.88 121 GLU A CA 1
ATOM 901 C C . GLU A 1 121 ? 1.673 6.462 15.279 1.00 89.88 121 GLU A C 1
ATOM 903 O O . GLU A 1 121 ? 2.888 6.661 15.330 1.00 89.88 121 GLU A O 1
ATOM 908 N N . GLY A 1 122 ? 0.916 6.958 14.297 1.00 91.44 122 GLY A N 1
ATOM 909 C CA . GLY A 1 122 ? 1.422 7.730 13.166 1.00 91.44 122 GLY A CA 1
ATOM 910 C C . GLY A 1 122 ? 1.649 6.901 11.909 1.00 91.44 122 GLY A C 1
ATOM 911 O O . GLY A 1 122 ? 2.397 7.355 11.039 1.00 91.44 122 GLY A O 1
ATOM 912 N N . ASP A 1 123 ? 1.027 5.724 11.823 1.00 93.00 123 ASP A N 1
ATOM 913 C CA . ASP A 1 123 ? 1.115 4.859 10.654 1.00 93.00 123 ASP A CA 1
ATOM 914 C C . ASP A 1 123 ? 0.622 5.550 9.387 1.00 93.00 123 ASP A C 1
ATOM 916 O O . ASP A 1 123 ? -0.306 6.362 9.383 1.00 93.00 123 ASP A O 1
ATOM 920 N N . GLU A 1 124 ? 1.278 5.209 8.287 1.00 94.44 124 GLU A N 1
ATOM 921 C CA . GLU A 1 124 ? 1.138 5.879 7.007 1.00 94.44 124 GLU A CA 1
ATOM 922 C C . GLU A 1 124 ? 1.039 4.859 5.881 1.00 94.44 124 GLU A C 1
ATOM 924 O O . GLU A 1 124 ? 1.751 3.857 5.862 1.00 94.44 124 GLU A O 1
ATOM 929 N N . ILE A 1 125 ? 0.224 5.161 4.872 1.00 94.94 125 ILE A N 1
ATOM 930 C CA . ILE A 1 125 ? 0.207 4.388 3.627 1.00 94.94 125 ILE A CA 1
ATOM 931 C C . ILE A 1 125 ? 0.719 5.273 2.499 1.00 94.94 125 ILE A C 1
ATOM 933 O O . ILE A 1 125 ? 0.123 6.298 2.175 1.00 94.94 125 ILE A O 1
ATOM 937 N N . ARG A 1 126 ? 1.833 4.895 1.877 1.00 93.12 126 ARG A N 1
ATOM 938 C CA . ARG A 1 126 ? 2.386 5.586 0.711 1.00 93.12 126 ARG A CA 1
ATOM 939 C C . ARG A 1 126 ? 1.894 4.921 -0.568 1.00 93.12 126 ARG A C 1
ATOM 941 O O . ARG A 1 126 ? 2.214 3.764 -0.821 1.00 93.12 126 ARG A O 1
ATOM 948 N N . LEU A 1 127 ? 1.205 5.685 -1.411 1.00 93.75 127 LEU A N 1
ATOM 949 C CA . LEU A 1 127 ? 0.807 5.266 -2.756 1.00 93.75 127 LEU A CA 1
ATOM 950 C C . LEU A 1 127 ? 1.646 5.990 -3.808 1.00 93.75 127 LEU A C 1
ATOM 952 O O . LEU A 1 127 ? 1.857 7.204 -3.725 1.00 93.75 127 LEU A O 1
ATOM 956 N N . VAL A 1 128 ? 2.061 5.242 -4.831 1.00 91.31 128 VAL A N 1
ATOM 957 C CA . VAL A 1 128 ? 2.620 5.786 -6.072 1.00 91.31 128 VAL A CA 1
ATOM 958 C C . VAL A 1 128 ? 1.841 5.184 -7.236 1.00 91.31 128 VAL A C 1
ATOM 960 O O . VAL A 1 128 ? 1.859 3.972 -7.449 1.00 91.31 128 VAL A O 1
ATOM 963 N N . ILE A 1 129 ? 1.141 6.037 -7.978 1.00 93.81 129 ILE A N 1
ATOM 964 C CA . ILE A 1 129 ? 0.281 5.648 -9.102 1.00 93.81 129 ILE A CA 1
ATOM 965 C C . ILE A 1 129 ? 0.602 6.486 -10.334 1.00 93.81 129 ILE A C 1
ATOM 967 O O . ILE A 1 129 ? 1.155 7.587 -10.244 1.00 93.81 129 ILE A O 1
ATOM 971 N N . SER A 1 130 ? 0.255 5.989 -11.512 1.00 92.19 130 SER A N 1
ATOM 972 C CA . SER A 1 130 ? 0.358 6.765 -12.745 1.00 92.19 130 SER A CA 1
ATOM 973 C C . SER A 1 130 ? -0.571 7.978 -12.676 1.00 92.19 130 SER A C 1
ATOM 975 O O . SER A 1 130 ? -1.653 7.931 -12.100 1.00 92.19 130 SER A O 1
ATOM 977 N N . SER A 1 131 ? -0.186 9.092 -13.303 1.00 91.25 131 SER A N 1
ATOM 978 C CA . SER A 1 131 ? -0.984 10.334 -13.226 1.00 91.25 131 SER A CA 1
ATOM 979 C C . SER A 1 131 ? -2.386 10.227 -13.850 1.00 91.25 131 SER A C 1
ATOM 981 O O . SER A 1 131 ? -3.249 11.051 -13.565 1.00 91.25 131 SER A O 1
ATOM 983 N N . SER A 1 132 ? -2.615 9.223 -14.699 1.00 91.31 132 SER A N 1
ATOM 984 C CA . SER A 1 132 ? -3.919 8.917 -15.292 1.00 91.31 132 SER A CA 1
ATOM 985 C C . SER A 1 132 ? -4.782 7.983 -14.447 1.00 91.31 132 SER A C 1
ATOM 987 O O . SER A 1 132 ? -5.938 7.782 -14.801 1.00 91.31 132 SER A O 1
ATOM 989 N N . GLU A 1 133 ? -4.217 7.375 -13.406 1.00 93.81 133 GLU A N 1
ATOM 990 C CA . GLU A 1 133 ? -4.917 6.419 -12.558 1.00 93.81 133 GLU A CA 1
ATOM 991 C C . GLU A 1 133 ? -5.666 7.137 -11.436 1.00 93.81 133 GLU A C 1
ATOM 993 O O . GLU A 1 133 ? -5.275 8.197 -10.938 1.00 93.81 133 GLU A O 1
ATOM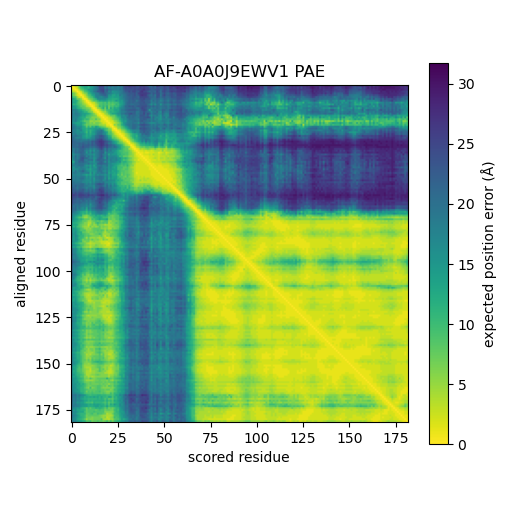 998 N N . THR A 1 134 ? -6.769 6.527 -11.047 1.00 94.62 134 THR A N 1
ATOM 999 C CA . THR A 1 134 ? -7.642 6.927 -9.959 1.00 94.62 134 THR A CA 1
ATOM 1000 C C . THR A 1 134 ? -7.530 5.924 -8.824 1.00 94.62 134 THR A C 1
ATOM 1002 O O . THR A 1 134 ? -7.218 4.752 -9.036 1.00 94.62 134 THR A O 1
ATOM 1005 N N . TYR A 1 135 ? -7.793 6.387 -7.606 1.00 95.88 135 TYR A N 1
ATOM 1006 C CA . TYR A 1 135 ? -7.856 5.534 -6.429 1.00 95.88 135 TYR A CA 1
ATOM 1007 C C . TYR A 1 135 ? -9.166 5.759 -5.677 1.00 95.88 135 TYR A C 1
ATOM 1009 O O . TYR A 1 135 ? -9.796 6.816 -5.789 1.00 95.88 135 TYR A O 1
ATOM 1017 N N . SER A 1 136 ? -9.567 4.767 -4.891 1.00 96.44 136 SER A N 1
ATOM 1018 C CA . SER A 1 136 ? -10.717 4.843 -3.996 1.00 96.44 136 SER A CA 1
ATOM 1019 C C . SER A 1 136 ? -10.398 4.211 -2.651 1.00 96.44 136 SER A C 1
ATOM 1021 O O . SER A 1 136 ? -9.681 3.215 -2.592 1.00 96.44 136 SER A O 1
ATOM 1023 N N . ILE A 1 137 ? -10.970 4.783 -1.594 1.00 96.94 137 ILE A N 1
ATOM 1024 C CA . ILE A 1 137 ? -10.871 4.293 -0.220 1.00 96.94 137 ILE A CA 1
ATOM 1025 C C . ILE A 1 137 ? -12.299 4.096 0.274 1.00 96.94 137 ILE A C 1
ATOM 1027 O O . ILE A 1 137 ? -13.074 5.058 0.298 1.00 96.94 137 ILE A O 1
ATOM 1031 N N . LEU A 1 138 ? -12.680 2.857 0.573 1.00 95.38 138 LEU A N 1
ATOM 1032 C CA . LEU A 1 138 ? -14.067 2.493 0.859 1.00 95.38 138 LEU A CA 1
ATOM 1033 C C . LEU A 1 138 ? -14.121 1.426 1.959 1.00 95.38 138 LEU A C 1
ATOM 1035 O O . LEU A 1 138 ? -13.362 0.462 1.888 1.00 95.38 138 LEU A O 1
ATOM 1039 N N . PRO A 1 139 ? -15.020 1.547 2.949 1.00 96.50 139 PRO A N 1
ATOM 1040 C CA . PRO A 1 139 ? -15.218 0.488 3.930 1.00 96.50 139 PRO A CA 1
ATOM 1041 C C . PRO A 1 139 ? -15.906 -0.728 3.292 1.00 96.50 139 PRO A C 1
ATOM 1043 O O . PRO A 1 139 ? -16.765 -0.582 2.413 1.00 96.50 139 PRO A O 1
ATOM 1046 N N . SER A 1 140 ? -15.568 -1.924 3.767 1.00 95.88 140 SER A N 1
ATOM 1047 C CA . SER A 1 140 ? -16.189 -3.190 3.379 1.00 95.88 140 SER A CA 1
ATOM 1048 C C . SER A 1 140 ? -16.293 -4.119 4.585 1.00 95.88 140 SER A C 1
ATOM 1050 O O . SER A 1 140 ? -15.333 -4.780 4.959 1.00 95.88 140 SER A O 1
ATOM 1052 N N . GLY A 1 141 ? -17.485 -4.197 5.180 1.00 96.12 141 GLY A N 1
ATOM 1053 C CA . GLY A 1 141 ? -17.638 -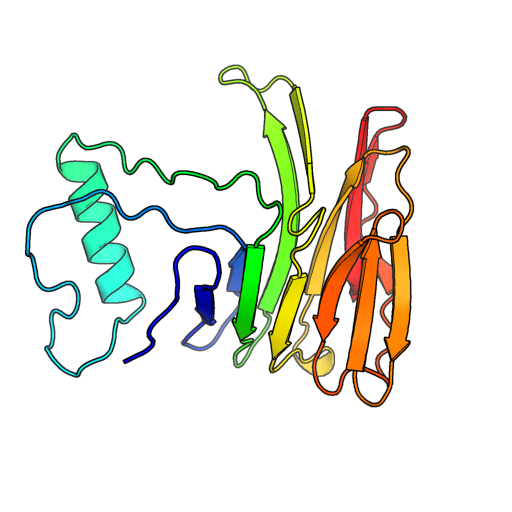4.879 6.465 1.00 96.12 141 GLY A CA 1
ATOM 1054 C C . GLY A 1 141 ? -16.918 -4.095 7.559 1.00 96.12 141 GLY A C 1
ATOM 1055 O O . GLY A 1 141 ? -17.163 -2.895 7.684 1.00 96.12 141 GLY A O 1
ATOM 1056 N N . ASP A 1 142 ? -16.051 -4.776 8.304 1.00 97.12 142 ASP A N 1
ATOM 1057 C CA . ASP A 1 142 ? -15.230 -4.184 9.367 1.00 97.12 142 ASP A CA 1
ATOM 1058 C C . ASP A 1 142 ? -13.877 -3.652 8.837 1.00 97.12 142 ASP A C 1
ATOM 1060 O O . ASP A 1 142 ? -13.168 -2.940 9.545 1.00 97.12 142 ASP A O 1
ATOM 1064 N N . ASP A 1 143 ? -13.566 -3.892 7.558 1.00 98.06 143 ASP A N 1
ATOM 1065 C CA . ASP A 1 143 ? -12.286 -3.543 6.936 1.00 98.06 143 ASP A CA 1
ATOM 1066 C C . ASP A 1 143 ? -12.357 -2.264 6.086 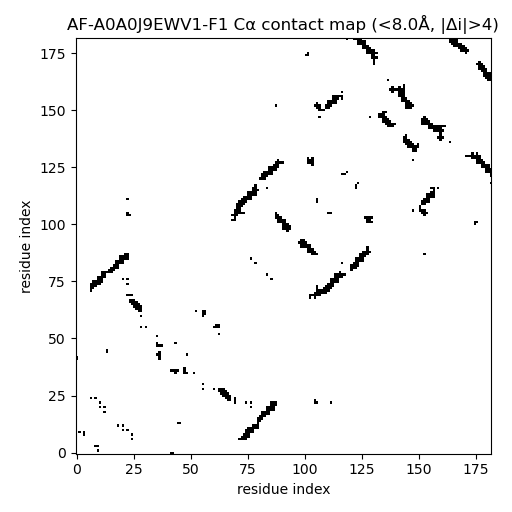1.00 98.06 143 ASP A C 1
ATOM 1068 O O . ASP A 1 143 ? -13.430 -1.826 5.649 1.00 98.06 143 ASP A O 1
ATOM 1072 N N . LEU A 1 144 ? -11.192 -1.686 5.778 1.00 97.88 144 LEU A N 1
ATOM 1073 C CA . LEU A 1 144 ? -11.051 -0.593 4.809 1.00 97.88 144 LEU A CA 1
ATOM 1074 C C . LEU A 1 144 ? -10.303 -1.059 3.560 1.00 97.88 144 LEU A C 1
ATOM 1076 O O . LEU A 1 144 ? -9.185 -1.553 3.646 1.00 97.88 144 LEU A O 1
ATOM 1080 N N . ILE A 1 145 ? -10.891 -0.840 2.387 1.00 97.56 145 ILE A N 1
ATOM 1081 C CA . ILE A 1 145 ? -10.304 -1.216 1.099 1.00 97.56 145 ILE A CA 1
ATOM 1082 C C . ILE A 1 145 ? -9.663 0.003 0.441 1.00 97.56 145 ILE A C 1
ATOM 1084 O O . ILE A 1 145 ? -10.293 1.059 0.323 1.00 97.56 145 ILE A O 1
ATOM 1088 N N . ILE A 1 146 ? -8.441 -0.175 -0.062 1.00 97.25 146 ILE A N 1
ATOM 1089 C CA . ILE A 1 146 ? -7.771 0.746 -0.980 1.00 97.25 146 ILE A CA 1
ATOM 1090 C C . ILE A 1 146 ? -7.700 0.079 -2.350 1.00 97.25 146 ILE A C 1
ATOM 1092 O O . ILE A 1 146 ? -7.134 -1.004 -2.502 1.00 97.25 146 ILE A O 1
ATOM 1096 N N . ALA A 1 147 ? -8.250 0.754 -3.356 1.00 96.62 147 ALA A N 1
ATOM 1097 C CA . ALA A 1 147 ? -8.243 0.278 -4.733 1.00 96.62 147 ALA A CA 1
ATOM 1098 C C . ALA A 1 147 ? -7.670 1.323 -5.694 1.00 96.62 147 ALA A C 1
ATOM 1100 O O . ALA A 1 147 ? -7.863 2.525 -5.493 1.00 96.62 147 ALA A O 1
ATOM 1101 N N . VAL A 1 148 ? -7.001 0.862 -6.753 1.00 95.38 148 VAL A N 1
ATOM 1102 C CA . VAL A 1 148 ? -6.446 1.677 -7.845 1.00 95.38 148 VAL A CA 1
ATOM 1103 C C . VAL A 1 148 ? -7.001 1.161 -9.167 1.00 95.38 148 VAL A C 1
ATOM 1105 O O . VAL A 1 148 ? -6.871 -0.016 -9.475 1.00 95.38 148 VAL A O 1
ATOM 1108 N N . GLU A 1 149 ? -7.649 2.029 -9.947 1.00 94.06 149 GLU A N 1
ATOM 1109 C CA . GLU A 1 149 ? -8.352 1.656 -11.192 1.00 94.06 149 GLU A CA 1
ATOM 1110 C C . GLU A 1 149 ? -9.366 0.500 -11.035 1.00 94.06 149 GLU A C 1
ATOM 1112 O O . GLU A 1 149 ? -9.715 -0.175 -12.000 1.00 94.06 149 GLU A O 1
ATOM 1117 N N . GLY A 1 150 ? -9.878 0.295 -9.818 1.00 92.25 150 GLY A N 1
ATOM 1118 C CA . GLY A 1 150 ? -10.810 -0.786 -9.487 1.00 92.25 150 GLY A CA 1
ATOM 1119 C C . GLY A 1 150 ? -10.150 -2.084 -9.013 1.00 92.25 150 GLY A C 1
ATOM 1120 O O . GLY A 1 150 ? -10.865 -2.931 -8.480 1.00 92.25 150 GLY A O 1
ATOM 1121 N N . ASP A 1 151 ? -8.827 -2.216 -9.130 1.00 93.06 151 ASP A N 1
ATOM 1122 C CA . ASP A 1 151 ? -8.072 -3.322 -8.534 1.00 93.06 151 ASP A CA 1
ATOM 1123 C C . ASP A 1 151 ? -7.902 -3.053 -7.036 1.00 93.06 151 ASP A C 1
ATOM 1125 O O . ASP A 1 151 ? -7.475 -1.962 -6.647 1.00 93.06 151 ASP A O 1
ATOM 1129 N N . THR A 1 152 ? -8.240 -4.025 -6.190 1.00 94.94 152 THR A N 1
ATOM 1130 C CA . THR A 1 152 ? -8.008 -3.926 -4.742 1.00 94.94 152 THR A CA 1
ATOM 1131 C C . THR A 1 152 ? -6.532 -4.166 -4.480 1.00 94.94 152 THR A C 1
ATOM 1133 O O . THR A 1 152 ? -6.040 -5.245 -4.756 1.00 94.94 152 THR A O 1
ATOM 1136 N N . ILE A 1 153 ? -5.825 -3.160 -3.966 1.00 93.44 153 ILE A N 1
ATOM 1137 C CA . ILE A 1 153 ? -4.382 -3.265 -3.708 1.00 93.44 153 ILE A CA 1
ATOM 1138 C C . ILE A 1 153 ? -4.078 -3.482 -2.227 1.00 93.44 153 ILE A C 1
ATOM 1140 O O . ILE A 1 153 ? -3.033 -4.033 -1.896 1.00 93.44 153 ILE A O 1
ATOM 1144 N N . ALA A 1 154 ? -4.979 -3.056 -1.335 1.00 94.75 154 ALA A N 1
ATOM 1145 C CA . ALA A 1 154 ? -4.834 -3.252 0.100 1.00 94.75 154 ALA A CA 1
ATOM 1146 C C . ALA A 1 154 ? -6.187 -3.381 0.810 1.00 94.75 154 ALA A C 1
ATOM 1148 O O . ALA A 1 154 ? -7.138 -2.661 0.491 1.00 94.75 154 ALA A O 1
ATOM 1149 N N . ILE A 1 155 ? -6.224 -4.234 1.828 1.00 96.50 155 ILE A N 1
ATOM 1150 C CA . ILE A 1 155 ? -7.304 -4.386 2.801 1.00 96.50 155 ILE A CA 1
ATOM 1151 C C . ILE A 1 155 ? -6.705 -4.107 4.178 1.00 96.50 155 ILE A C 1
ATOM 1153 O O . ILE A 1 155 ? -5.784 -4.800 4.593 1.00 96.50 155 ILE A O 1
ATOM 1157 N N . LEU A 1 156 ? -7.201 -3.099 4.887 1.00 97.31 156 LEU A N 1
ATOM 1158 C CA . LEU A 1 156 ? -6.829 -2.833 6.274 1.00 97.31 156 LEU A CA 1
ATOM 1159 C C . LEU A 1 156 ? -7.830 -3.543 7.181 1.00 97.31 156 LEU A C 1
ATOM 1161 O O . LEU A 1 156 ? -9.004 -3.157 7.212 1.00 97.31 156 LEU A O 1
ATOM 1165 N N . GLU A 1 157 ? -7.346 -4.544 7.909 1.00 96.50 157 GLU A N 1
ATOM 1166 C CA . GLU A 1 157 ? -8.120 -5.287 8.902 1.00 96.50 157 GLU A CA 1
ATOM 1167 C C . GLU A 1 157 ? -8.627 -4.343 10.000 1.00 96.50 157 GLU A C 1
ATOM 1169 O O . GLU A 1 157 ? -7.870 -3.503 10.496 1.00 96.50 157 GLU A O 1
ATOM 1174 N N . ASP A 1 158 ? -9.911 -4.458 10.350 1.00 96.12 158 ASP A N 1
ATOM 1175 C CA . ASP A 1 158 ? -10.584 -3.626 11.364 1.00 96.12 158 ASP A CA 1
ATOM 1176 C C . ASP A 1 158 ? -10.512 -2.104 11.075 1.00 96.12 158 ASP A C 1
ATOM 1178 O O . ASP A 1 158 ? -10.637 -1.256 11.965 1.00 96.12 158 ASP A O 1
ATOM 1182 N N . GLY A 1 159 ? -10.290 -1.733 9.809 1.00 95.81 159 GLY A N 1
ATOM 1183 C CA . GLY A 1 159 ? -10.053 -0.357 9.381 1.00 95.81 159 GLY A CA 1
ATOM 1184 C C . GLY A 1 159 ? -11.298 0.457 9.016 1.00 95.81 159 GLY A C 1
ATOM 1185 O O . GLY A 1 159 ? -11.146 1.631 8.680 1.00 95.81 159 GLY A O 1
ATOM 1186 N N . ALA A 1 160 ? -12.513 -0.105 9.026 1.00 95.19 160 ALA A N 1
ATOM 1187 C CA . ALA A 1 160 ? -13.697 0.528 8.417 1.00 95.19 160 ALA A CA 1
ATOM 1188 C C . ALA A 1 160 ? -14.045 1.928 8.960 1.00 95.19 160 ALA A C 1
ATOM 1190 O O . ALA A 1 160 ? -14.600 2.751 8.227 1.00 95.19 160 ALA A O 1
ATOM 1191 N N . ASP A 1 161 ? -13.711 2.208 10.222 1.00 95.12 161 ASP A N 1
ATOM 1192 C CA . ASP A 1 161 ? -13.959 3.503 10.870 1.00 95.12 161 ASP A CA 1
ATOM 1193 C C . ASP A 1 161 ? -12.840 4.536 10.627 1.00 95.12 161 ASP A C 1
ATOM 1195 O O . ASP A 1 161 ? -12.970 5.709 11.003 1.00 95.12 161 ASP A O 1
ATOM 1199 N N . LEU A 1 162 ? -11.734 4.138 9.991 1.00 94.94 162 LEU A N 1
ATOM 1200 C CA . LEU A 1 162 ? -10.634 5.038 9.670 1.00 94.94 162 LEU A CA 1
ATOM 1201 C C . LEU A 1 162 ? -11.040 6.008 8.560 1.00 94.94 162 LEU A C 1
ATOM 1203 O O . LEU A 1 162 ? -11.617 5.650 7.535 1.00 94.94 162 LEU A O 1
ATOM 1207 N N . THR A 1 163 ? -10.672 7.273 8.745 1.00 93.94 163 THR A N 1
ATOM 1208 C CA . THR A 1 163 ? -10.752 8.285 7.690 1.00 93.94 163 THR A CA 1
ATOM 1209 C C . THR A 1 163 ? -9.341 8.638 7.263 1.00 93.94 163 THR A C 1
ATOM 1211 O O . THR A 1 163 ? -8.664 9.402 7.946 1.00 93.94 163 THR A O 1
ATOM 1214 N N . LEU A 1 164 ? -8.917 8.075 6.134 1.00 94.25 164 LEU A N 1
ATOM 1215 C CA . LEU A 1 164 ? -7.611 8.341 5.548 1.00 94.25 164 LEU A CA 1
ATOM 1216 C C . LEU A 1 164 ? -7.686 9.513 4.570 1.00 94.25 164 LEU A C 1
ATOM 1218 O O . LEU A 1 164 ? -8.557 9.565 3.697 1.00 94.25 164 LEU A O 1
ATOM 1222 N N . THR A 1 165 ? -6.753 10.450 4.693 1.00 93.06 165 THR A N 1
ATOM 1223 C CA . THR A 1 165 ? -6.684 11.649 3.857 1.00 93.06 165 THR A CA 1
ATOM 1224 C C . THR A 1 165 ? -5.341 11.760 3.139 1.00 93.06 165 THR A C 1
ATOM 1226 O O . THR A 1 165 ? -4.290 11.550 3.746 1.00 93.06 165 THR A O 1
ATOM 1229 N N . PRO A 1 166 ? -5.337 12.107 1.840 1.00 93.00 166 PRO A N 1
ATOM 1230 C CA . PRO A 1 166 ? -4.101 12.286 1.098 1.00 93.00 166 PRO A CA 1
ATOM 1231 C C . PRO A 1 166 ? -3.357 13.541 1.564 1.00 93.00 166 PRO A C 1
ATOM 1233 O O . PRO A 1 166 ? -3.897 14.649 1.612 1.00 93.00 166 PRO A O 1
ATOM 1236 N N . THR A 1 167 ? -2.073 13.368 1.837 1.00 93.44 167 THR A N 1
ATOM 1237 C CA . THR A 1 167 ? -1.102 14.405 2.181 1.00 93.44 167 THR A CA 1
ATOM 1238 C C . THR A 1 167 ? 0.178 14.214 1.372 1.00 93.44 167 THR A C 1
ATOM 1240 O O . THR A 1 167 ? 0.342 13.219 0.665 1.00 93.44 167 THR A O 1
ATOM 1243 N N . ASN A 1 168 ? 1.089 15.193 1.437 1.00 87.06 168 ASN A N 1
ATOM 1244 C CA . ASN A 1 168 ? 2.368 15.160 0.716 1.00 87.06 168 ASN A CA 1
ATOM 1245 C C . ASN A 1 168 ? 2.217 14.851 -0.784 1.00 87.06 168 ASN A C 1
ATOM 1247 O O . ASN A 1 168 ? 3.023 14.121 -1.356 1.00 87.06 168 ASN A O 1
ATOM 1251 N N . LEU A 1 169 ? 1.174 15.407 -1.411 1.00 89.81 169 LEU A N 1
ATOM 1252 C CA . LEU A 1 169 ? 0.885 15.180 -2.820 1.00 89.81 169 LEU A CA 1
ATOM 1253 C C . LEU A 1 169 ? 2.004 15.752 -3.697 1.00 89.81 169 LEU A C 1
ATOM 1255 O O . LEU A 1 169 ? 2.187 16.967 -3.798 1.00 89.81 169 LEU A O 1
ATOM 1259 N N . LEU A 1 170 ? 2.718 14.852 -4.358 1.00 87.19 170 LEU A N 1
ATOM 1260 C CA . LEU A 1 170 ? 3.611 15.134 -5.465 1.00 87.19 170 LEU A CA 1
ATOM 1261 C C . LEU A 1 170 ? 2.914 14.691 -6.744 1.00 87.19 170 LEU A C 1
ATOM 1263 O O . LEU A 1 170 ? 2.819 13.499 -7.025 1.00 87.19 170 LEU A O 1
ATOM 1267 N N . ASP A 1 171 ? 2.426 15.662 -7.507 1.00 88.75 171 ASP A N 1
ATOM 1268 C CA . ASP A 1 171 ? 1.849 15.432 -8.826 1.00 88.75 171 ASP A CA 1
ATOM 1269 C C . ASP A 1 171 ? 2.847 15.875 -9.899 1.00 88.75 171 ASP A C 1
ATOM 1271 O O . ASP A 1 171 ? 3.261 17.039 -9.951 1.00 88.75 171 ASP A O 1
ATOM 1275 N N . TYR A 1 172 ? 3.248 14.928 -10.743 1.00 86.81 172 TYR A N 1
ATOM 1276 C CA . TYR A 1 172 ? 4.019 15.162 -11.954 1.00 86.81 172 TYR A CA 1
ATOM 1277 C C . TYR A 1 172 ? 3.102 14.910 -13.153 1.00 86.81 172 TYR A C 1
ATOM 1279 O O . TYR A 1 172 ? 2.997 13.764 -13.610 1.00 86.81 172 TYR A O 1
ATOM 1287 N N . PRO A 1 173 ? 2.461 15.963 -13.698 1.00 85.62 173 PRO A N 1
ATOM 1288 C CA . PRO A 1 173 ? 1.452 15.813 -14.735 1.00 85.62 173 PRO A CA 1
ATOM 1289 C C . PRO A 1 173 ? 1.963 15.020 -15.937 1.00 85.62 173 PRO A C 1
ATOM 1291 O O . PRO A 1 173 ? 3.006 15.338 -16.515 1.00 85.62 173 PRO A O 1
ATOM 1294 N N . GLY A 1 174 ? 1.209 13.993 -16.325 1.00 83.50 174 GLY A N 1
ATOM 1295 C CA . GLY A 1 174 ? 1.554 13.101 -17.432 1.00 83.50 174 GLY A CA 1
ATOM 1296 C C . GLY A 1 174 ? 2.586 12.022 -17.089 1.00 83.50 174 GLY A C 1
ATOM 1297 O O . GLY A 1 174 ? 2.923 11.235 -17.970 1.00 83.50 174 GLY A O 1
ATOM 1298 N N . LEU A 1 175 ? 3.075 11.967 -15.845 1.00 87.81 175 LEU A N 1
ATOM 1299 C CA . LEU A 1 175 ? 3.980 10.930 -15.355 1.00 87.81 175 LEU A CA 1
ATOM 1300 C C . LEU A 1 175 ? 3.322 10.152 -14.210 1.00 87.81 175 LEU A C 1
ATOM 1302 O O . LEU A 1 175 ? 2.816 9.054 -14.435 1.00 87.81 175 LEU A O 1
ATOM 1306 N N . TYR A 1 176 ? 3.274 10.715 -13.002 1.00 91.44 176 TYR A N 1
ATOM 1307 C CA . TYR A 1 176 ? 2.843 9.996 -11.802 1.00 91.44 176 TYR A CA 1
ATOM 1308 C C . TYR A 1 176 ? 2.337 10.918 -10.697 1.00 91.44 176 TYR A C 1
ATOM 1310 O O . TYR A 1 176 ? 2.629 12.113 -10.688 1.00 91.44 176 TYR A O 1
ATOM 1318 N N . GLN A 1 177 ? 1.616 10.324 -9.754 1.00 93.69 177 GLN A N 1
ATOM 1319 C CA . GLN A 1 177 ? 1.236 10.914 -8.481 1.00 93.69 177 GLN A CA 1
ATOM 1320 C C . GLN A 1 177 ? 1.841 10.074 -7.352 1.00 93.69 177 GLN A C 1
ATOM 1322 O O . GLN A 1 177 ? 1.796 8.846 -7.392 1.00 93.69 177 GLN A O 1
ATOM 1327 N N . SER A 1 178 ? 2.407 10.733 -6.347 1.00 92.56 178 SER A N 1
ATOM 1328 C CA . SER A 1 178 ? 2.862 10.111 -5.102 1.00 92.56 178 SER A CA 1
ATOM 1329 C C . SER A 1 178 ? 2.260 10.871 -3.933 1.00 92.56 178 SER A C 1
ATOM 1331 O O . SER A 1 178 ? 2.342 12.097 -3.889 1.00 92.56 178 SER A O 1
ATOM 1333 N N . PHE A 1 179 ? 1.678 10.164 -2.976 1.00 94.62 179 PHE A N 1
ATOM 1334 C CA . PHE A 1 179 ? 1.081 10.771 -1.789 1.00 94.62 179 PHE A CA 1
ATOM 1335 C C . PHE A 1 179 ? 1.083 9.794 -0.617 1.00 94.62 179 PHE A C 1
ATOM 1337 O O . PHE A 1 179 ? 1.295 8.591 -0.779 1.00 94.62 179 PHE A O 1
ATOM 1344 N N . THR A 1 180 ? 0.855 10.338 0.572 1.00 94.44 180 THR A N 1
ATOM 1345 C CA . THR A 1 180 ? 0.698 9.567 1.801 1.00 94.44 180 THR A CA 1
ATOM 1346 C C . THR A 1 180 ? -0.735 9.691 2.292 1.00 94.44 180 THR A C 1
ATOM 1348 O O . THR A 1 180 ? -1.275 10.792 2.338 1.00 94.44 180 THR A O 1
ATOM 1351 N N . LEU A 1 181 ? -1.341 8.580 2.675 1.00 95.12 181 LEU A N 1
ATOM 1352 C CA . LEU A 1 181 ? -2.604 8.528 3.388 1.00 95.12 181 LEU A CA 1
ATOM 1353 C C . LEU A 1 181 ? -2.310 8.494 4.890 1.00 95.12 181 LEU A C 1
ATOM 1355 O O . LEU A 1 181 ? -1.588 7.604 5.347 1.00 95.12 181 LEU A O 1
ATOM 1359 N N . ILE A 1 182 ? -2.847 9.484 5.605 1.00 90.94 182 ILE A N 1
ATOM 1360 C CA . ILE A 1 182 ? -2.818 9.595 7.071 1.00 90.94 182 ILE A CA 1
ATOM 1361 C C . ILE A 1 182 ? -4.199 9.793 7.644 1.00 90.94 182 ILE A C 1
ATOM 1363 O O . ILE A 1 182 ? -5.117 10.237 6.911 1.00 90.94 182 ILE A O 1
#

Organism: NCBI:txid1637645

Sequence (182 aa):
MFTGTPSSDVIATYGEGDKTIYGVSVNYPSIGSENIDSNNDGEISAEEYSQWVNRSIASNSSPVVGYSGGSDEFDTLIGSSGKDIFVFGDTIVSSRGFFQGVQTFYKGEGEALIQGFNQAEGDEIRLVISSSETYSILPSGDDLIIAVEGDTIAILEDGADLTLTPTNLLDYPGLYQSFTLI